Protein AF-A0A6P7T9J2-F1 (afdb_monomer)

Mean predicted aligned error: 5.67 Å

Structure (mmCIF, N/CA/C/O backbone):
data_AF-A0A6P7T9J2-F1
#
_entry.id   AF-A0A6P7T9J2-F1
#
loop_
_atom_site.group_PDB
_atom_site.id
_atom_site.type_symbol
_atom_site.label_atom_id
_atom_site.label_alt_id
_atom_site.label_comp_id
_atom_site.label_asym_id
_atom_site.label_entity_id
_atom_site.label_seq_id
_atom_site.pdbx_PDB_ins_code
_atom_site.Cartn_x
_atom_site.Cartn_y
_atom_site.Cartn_z
_atom_site.occupancy
_atom_site.B_iso_or_equiv
_atom_site.auth_seq_id
_atom_site.auth_comp_id
_atom_site.auth_asym_id
_atom_site.auth_atom_id
_atom_site.pdbx_PDB_model_num
ATOM 1 N N . MET A 1 1 ? 1.638 -14.938 9.204 1.00 91.19 1 MET A N 1
ATOM 2 C CA . MET A 1 1 ? 1.091 -15.158 10.572 1.00 91.19 1 MET A CA 1
ATOM 3 C C . MET A 1 1 ? 1.160 -13.935 11.485 1.00 91.19 1 MET A C 1
ATOM 5 O O . MET A 1 1 ? 0.146 -13.647 12.113 1.00 91.19 1 MET A O 1
ATOM 9 N N . ALA A 1 2 ? 2.290 -13.221 11.569 1.00 94.75 2 ALA A N 1
ATOM 10 C CA . ALA A 1 2 ? 2.481 -12.101 12.501 1.00 94.75 2 ALA A CA 1
ATOM 11 C C . ALA A 1 2 ? 1.398 -11.015 12.427 1.00 94.75 2 ALA A C 1
ATOM 13 O O . ALA A 1 2 ? 0.830 -10.646 13.452 1.00 94.75 2 ALA A O 1
ATOM 14 N N . ILE A 1 3 ? 1.019 -10.596 11.216 1.00 96.81 3 ILE A N 1
ATOM 15 C CA . ILE A 1 3 ? -0.063 -9.625 10.989 1.00 96.81 3 ILE A CA 1
ATOM 16 C C . ILE A 1 3 ? -1.370 -10.061 11.670 1.00 96.81 3 ILE A C 1
ATOM 18 O O . ILE A 1 3 ? -1.940 -9.303 12.450 1.00 96.81 3 ILE A O 1
ATOM 22 N N . ARG A 1 4 ? -1.817 -11.310 11.463 1.00 96.38 4 ARG A N 1
ATOM 23 C CA . ARG A 1 4 ? -3.054 -11.838 12.077 1.00 96.38 4 ARG A CA 1
ATOM 24 C C . ARG A 1 4 ? -2.995 -11.916 13.604 1.00 96.38 4 ARG A C 1
ATOM 26 O O . ARG A 1 4 ? -4.037 -11.990 14.242 1.00 96.38 4 ARG A O 1
ATOM 33 N N . GLN A 1 5 ? -1.798 -11.970 14.183 1.00 95.00 5 GLN A N 1
ATOM 34 C CA . GLN A 1 5 ? -1.585 -12.035 15.632 1.00 95.00 5 GLN A CA 1
ATOM 35 C C . GLN A 1 5 ? -1.313 -10.656 16.255 1.00 95.00 5 GLN A C 1
ATOM 37 O O . GLN A 1 5 ? -1.174 -10.557 17.473 1.00 95.00 5 GLN A O 1
ATOM 42 N N . THR A 1 6 ? -1.236 -9.608 15.433 1.00 95.00 6 THR A N 1
ATOM 43 C CA . THR A 1 6 ? -0.935 -8.235 15.847 1.00 95.00 6 THR A CA 1
ATOM 44 C C . THR A 1 6 ? -2.025 -7.281 15.352 1.00 95.00 6 THR A C 1
ATOM 46 O O . THR A 1 6 ? -3.185 -7.412 15.748 1.00 95.00 6 THR A O 1
ATOM 49 N N . TRP A 1 7 ? -1.684 -6.331 14.482 1.00 94.69 7 TRP A N 1
ATOM 50 C CA . TRP A 1 7 ? -2.577 -5.270 14.020 1.00 94.69 7 TRP A CA 1
ATOM 51 C C . TRP A 1 7 ? -3.717 -5.770 13.129 1.00 94.69 7 TRP A C 1
ATOM 53 O O . TRP A 1 7 ? -4.770 -5.138 13.058 1.00 94.69 7 TRP A O 1
ATOM 63 N N . GLY A 1 8 ? -3.526 -6.923 12.487 1.00 95.88 8 GLY A N 1
ATOM 64 C CA . GLY A 1 8 ? -4.513 -7.602 11.655 1.00 95.88 8 GLY A CA 1
ATOM 65 C C . GLY A 1 8 ? -5.400 -8.599 12.407 1.00 95.88 8 GLY A C 1
ATOM 66 O O . GLY A 1 8 ? -6.109 -9.376 11.767 1.00 95.88 8 GLY A O 1
ATOM 67 N N . ASP A 1 9 ? -5.358 -8.632 13.744 1.00 95.44 9 ASP A N 1
ATOM 68 C CA . ASP A 1 9 ? -6.210 -9.522 14.537 1.00 95.44 9 ASP A CA 1
ATOM 69 C C . ASP A 1 9 ? -7.707 -9.250 14.299 1.00 95.44 9 ASP A C 1
ATOM 71 O O . ASP A 1 9 ? -8.173 -8.107 14.283 1.00 95.44 9 ASP A O 1
ATOM 75 N N . LYS A 1 10 ? -8.499 -10.324 14.161 1.00 93.56 10 LYS A N 1
ATOM 76 C CA . LYS A 1 10 ? -9.934 -10.232 13.839 1.00 93.56 10 LYS A CA 1
ATOM 77 C C . LYS A 1 10 ? -10.731 -9.459 14.898 1.00 93.56 10 LYS A C 1
ATOM 79 O O . LYS A 1 10 ? -11.675 -8.756 14.541 1.00 93.56 10 LYS A O 1
ATOM 84 N N . LYS A 1 11 ? -10.374 -9.549 16.188 1.00 92.12 11 LYS A N 1
ATOM 85 C CA . LYS A 1 11 ? -11.061 -8.806 17.261 1.00 92.12 11 LYS A CA 1
ATOM 86 C C . LYS A 1 11 ? -10.688 -7.330 17.228 1.00 92.12 11 LYS A C 1
ATOM 88 O O . LYS A 1 11 ? -11.547 -6.484 17.465 1.00 92.12 11 LYS A O 1
ATOM 93 N N . VAL A 1 12 ? -9.426 -7.021 16.936 1.00 92.38 12 VAL A N 1
ATOM 94 C CA . VAL A 1 12 ? -8.945 -5.643 16.774 1.00 92.38 12 VAL A CA 1
ATOM 95 C C . VAL A 1 12 ? -9.642 -4.978 15.589 1.00 92.38 12 VAL A C 1
ATOM 97 O O . VAL A 1 12 ? -10.310 -3.961 15.770 1.00 92.38 12 VAL A O 1
ATOM 100 N N . LEU A 1 13 ? -9.566 -5.583 14.402 1.00 94.50 13 LEU A N 1
ATOM 101 C CA . LEU A 1 13 ? -10.174 -5.046 13.183 1.00 94.50 13 LEU A CA 1
ATOM 102 C C . LEU A 1 13 ? -11.707 -4.982 13.264 1.00 94.50 13 LEU A C 1
ATOM 104 O O . LEU A 1 13 ? -12.317 -4.031 12.768 1.00 94.50 13 LEU A O 1
ATOM 108 N N . GLY A 1 14 ? -12.332 -5.941 13.956 1.00 94.31 14 GLY A N 1
ATOM 109 C CA . GLY A 1 14 ? -13.778 -5.982 14.179 1.00 94.31 14 GLY A CA 1
ATOM 110 C C . GLY A 1 14 ? -14.331 -4.732 14.875 1.00 94.31 14 GLY A C 1
ATOM 111 O O . GLY A 1 14 ? -15.415 -4.272 14.519 1.00 94.31 14 GLY A O 1
ATOM 112 N N . LYS A 1 15 ? -13.564 -4.103 15.780 1.00 93.00 15 LYS A N 1
ATOM 113 C CA . LYS A 1 15 ? -13.952 -2.832 16.434 1.00 93.00 15 LYS A CA 1
ATOM 114 C C . LYS A 1 15 ? -14.118 -1.671 15.456 1.00 93.00 15 LYS A C 1
ATOM 116 O O . LYS A 1 15 ? -14.834 -0.712 15.741 1.00 93.00 15 LYS A O 1
ATOM 121 N N . PHE A 1 16 ? -13.439 -1.744 14.316 1.00 93.62 16 PHE A N 1
ATOM 122 C CA . PHE A 1 16 ? -13.411 -0.689 13.308 1.00 93.62 16 PHE A CA 1
ATOM 123 C C . PHE A 1 16 ? -14.187 -1.055 12.045 1.00 93.62 16 PHE A C 1
ATOM 125 O O . PHE A 1 16 ? -14.205 -0.262 11.109 1.00 93.62 16 PHE A O 1
ATOM 132 N N . LYS A 1 17 ? -14.869 -2.213 12.035 1.00 94.50 17 LYS A N 1
ATOM 133 C CA . LYS A 1 17 ? -15.526 -2.782 10.846 1.00 94.50 17 LYS A CA 1
ATOM 134 C C . LYS A 1 17 ? -14.552 -2.936 9.667 1.00 94.50 17 LYS A C 1
ATOM 136 O O . LYS A 1 17 ? -14.936 -2.783 8.511 1.00 94.50 17 LYS A O 1
ATOM 141 N N . THR A 1 18 ? -13.296 -3.254 9.971 1.00 95.31 18 THR A N 1
ATOM 142 C CA . THR A 1 18 ? -12.232 -3.447 8.983 1.00 95.31 18 THR A CA 1
ATOM 143 C C . THR A 1 18 ? -12.102 -4.929 8.640 1.00 95.31 18 THR A C 1
ATOM 145 O O . THR A 1 18 ? -12.223 -5.788 9.514 1.00 95.31 18 THR A O 1
ATOM 148 N N . LYS A 1 19 ? -11.839 -5.237 7.367 1.00 94.94 19 LYS A N 1
ATOM 149 C CA . LYS A 1 19 ? -11.492 -6.586 6.903 1.00 94.94 19 LYS A CA 1
ATOM 150 C C . LYS A 1 19 ? -10.043 -6.607 6.426 1.00 94.94 19 LYS A C 1
ATOM 152 O O . LYS A 1 19 ? -9.583 -5.637 5.831 1.00 94.94 19 LYS A O 1
ATOM 157 N N . LEU A 1 20 ? -9.360 -7.715 6.688 1.00 96.62 20 LEU A N 1
ATOM 158 C CA . LEU A 1 20 ? -8.023 -8.008 6.182 1.00 96.62 20 LEU A CA 1
ATOM 159 C C . LEU A 1 20 ? -8.142 -8.980 5.008 1.00 96.62 20 LEU A C 1
ATOM 161 O O . LEU A 1 20 ? -8.939 -9.916 5.074 1.00 96.62 20 LEU A O 1
ATOM 165 N N . LEU A 1 21 ? -7.357 -8.746 3.962 1.00 96.88 21 LEU A N 1
ATOM 166 C CA . LEU A 1 21 ? -7.248 -9.629 2.809 1.00 96.88 21 LEU A CA 1
ATOM 167 C C . LEU A 1 21 ? -5.779 -9.723 2.403 1.00 96.88 21 LEU A C 1
ATOM 169 O O . LEU A 1 21 ? -5.158 -8.707 2.097 1.00 96.88 21 LEU A O 1
ATOM 173 N N . PHE A 1 22 ? -5.239 -10.935 2.391 1.00 97.25 22 PHE A N 1
ATOM 174 C CA . PHE A 1 22 ? -3.929 -11.234 1.829 1.00 97.25 22 PHE A CA 1
ATOM 175 C C . PHE A 1 22 ? -4.084 -11.523 0.342 1.00 97.25 22 PHE A C 1
ATOM 177 O O . PHE A 1 22 ? -4.970 -12.279 -0.045 1.00 97.25 22 PHE A O 1
ATOM 184 N N . VAL A 1 23 ? -3.233 -10.930 -0.492 1.00 95.69 23 VAL A N 1
ATOM 185 C CA . VAL A 1 23 ? -3.271 -11.130 -1.944 1.00 95.69 23 VAL A CA 1
ATOM 186 C C . VAL A 1 23 ? -1.981 -11.796 -2.383 1.00 95.69 23 VAL A C 1
ATOM 188 O O . VAL A 1 23 ? -0.894 -11.288 -2.107 1.00 95.69 23 VAL A O 1
ATOM 191 N N . MET A 1 24 ? -2.094 -12.922 -3.078 1.00 94.44 24 MET A N 1
ATOM 192 C CA . MET A 1 24 ? -0.935 -13.685 -3.530 1.00 94.44 24 MET A CA 1
ATOM 193 C C . MET A 1 24 ? -1.168 -14.360 -4.878 1.00 94.44 24 MET A C 1
ATOM 195 O O . MET A 1 24 ? -2.304 -14.608 -5.280 1.00 94.44 24 MET A O 1
ATOM 199 N N . GLY A 1 25 ? -0.071 -14.641 -5.573 1.00 92.69 25 GLY A N 1
ATOM 200 C CA . GLY A 1 25 ? -0.080 -15.439 -6.791 1.00 92.69 25 GLY A CA 1
ATOM 201 C C . GLY A 1 25 ? 0.127 -16.927 -6.514 1.00 92.69 25 GLY A C 1
ATOM 202 O O . GLY A 1 25 ? 0.020 -17.413 -5.381 1.00 92.69 25 GLY A O 1
ATOM 203 N N . VAL A 1 26 ? 0.462 -17.653 -7.574 1.00 92.44 26 VAL A N 1
ATOM 204 C CA . VAL A 1 26 ? 0.951 -19.031 -7.508 1.00 92.44 26 VAL A CA 1
ATOM 205 C C . VAL A 1 26 ? 2.476 -19.042 -7.460 1.00 92.44 26 VAL A C 1
ATOM 207 O O . VAL A 1 26 ? 3.132 -18.186 -8.053 1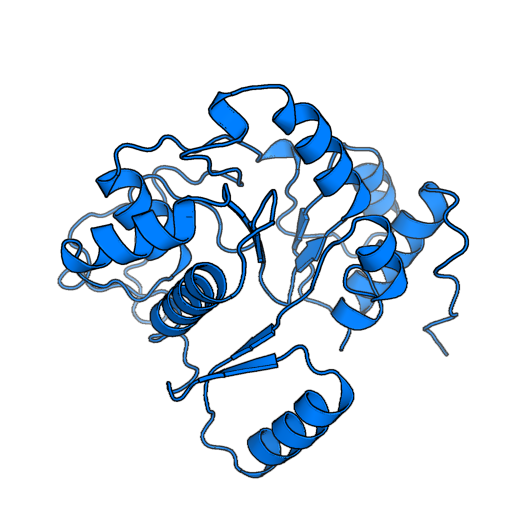.00 92.44 26 VAL A O 1
ATOM 210 N N . VAL A 1 27 ? 3.045 -20.031 -6.777 1.00 90.69 27 VAL A N 1
ATOM 211 C CA . VAL A 1 27 ? 4.494 -20.272 -6.743 1.00 90.69 27 VAL A CA 1
ATOM 212 C C . VAL A 1 27 ? 4.798 -21.674 -7.254 1.00 90.69 27 VAL A C 1
ATOM 214 O O . VAL A 1 27 ? 4.007 -22.598 -7.052 1.00 90.69 27 VAL A O 1
ATOM 217 N N . ASN A 1 28 ? 5.964 -21.861 -7.879 1.00 89.94 28 ASN A N 1
ATOM 218 C CA . ASN A 1 28 ? 6.407 -23.168 -8.377 1.00 89.94 28 ASN A CA 1
ATOM 219 C C . ASN A 1 28 ? 6.944 -24.067 -7.245 1.00 89.94 28 ASN A C 1
ATOM 221 O O . ASN A 1 28 ? 8.079 -24.535 -7.266 1.00 89.94 28 ASN A O 1
ATOM 225 N N . ASN A 1 29 ? 6.138 -24.250 -6.202 1.00 92.81 29 ASN A N 1
ATOM 226 C CA . ASN A 1 29 ? 6.423 -25.135 -5.086 1.00 92.81 29 ASN A CA 1
ATOM 227 C C . ASN A 1 29 ? 5.107 -25.741 -4.590 1.00 92.81 29 ASN A C 1
ATOM 229 O O . ASN A 1 29 ? 4.308 -25.082 -3.924 1.00 92.81 29 ASN A O 1
ATOM 233 N N . ARG A 1 30 ? 4.886 -27.020 -4.912 1.00 92.19 30 ARG A N 1
ATOM 234 C CA . ARG A 1 30 ? 3.650 -27.735 -4.572 1.00 92.19 30 ARG A CA 1
ATOM 235 C C . ARG A 1 30 ? 3.396 -27.786 -3.066 1.00 92.19 30 ARG A C 1
ATOM 237 O O . ARG A 1 30 ? 2.263 -27.592 -2.644 1.00 92.19 30 ARG A O 1
ATOM 244 N N . HIS A 1 31 ? 4.442 -27.990 -2.268 1.00 94.81 31 HIS A N 1
ATOM 245 C CA . HIS A 1 31 ? 4.320 -28.034 -0.813 1.00 94.81 31 HIS A CA 1
ATOM 246 C C . HIS A 1 31 ? 3.826 -26.693 -0.254 1.00 94.81 31 HIS A C 1
ATOM 248 O O . HIS A 1 31 ? 2.906 -26.665 0.561 1.00 94.81 31 HIS A O 1
ATOM 254 N N . VAL A 1 32 ? 4.366 -25.575 -0.754 1.00 93.62 32 VAL A N 1
ATOM 255 C CA . VAL A 1 32 ? 3.885 -24.232 -0.392 1.00 93.62 32 VAL A CA 1
ATOM 256 C C . VAL A 1 32 ? 2.430 -24.040 -0.813 1.00 93.62 32 VAL A C 1
ATOM 258 O O . VAL A 1 32 ? 1.623 -23.583 -0.009 1.00 93.62 32 VAL A O 1
ATOM 261 N N . MET A 1 33 ? 2.060 -24.444 -2.029 1.00 94.06 33 MET A N 1
ATOM 262 C CA . MET A 1 33 ? 0.681 -24.322 -2.512 1.00 94.06 33 MET A CA 1
ATOM 263 C C . MET A 1 33 ? -0.318 -25.137 -1.678 1.00 94.06 33 MET A C 1
ATOM 265 O O . MET A 1 33 ? -1.427 -24.669 -1.423 1.00 94.06 33 MET A O 1
ATOM 269 N N . ASP A 1 34 ? 0.062 -26.326 -1.213 1.00 95.06 34 ASP A N 1
ATOM 270 C CA . ASP A 1 34 ? -0.796 -27.141 -0.350 1.00 95.06 34 ASP A CA 1
ATOM 271 C C . ASP A 1 34 ? -0.922 -26.539 1.062 1.00 95.06 34 ASP A C 1
ATOM 273 O O . ASP A 1 34 ? -2.024 -26.503 1.613 1.00 95.06 34 ASP A O 1
ATOM 277 N N . MET A 1 35 ? 0.149 -25.955 1.615 1.00 95.94 35 MET A N 1
ATOM 278 C CA . MET A 1 35 ? 0.068 -25.187 2.867 1.00 95.94 35 MET A CA 1
ATOM 279 C C . MET A 1 35 ? -0.851 -23.964 2.739 1.00 95.94 35 MET A C 1
ATOM 281 O O . MET A 1 35 ? -1.662 -23.715 3.632 1.00 95.94 35 MET A O 1
ATOM 285 N N . VAL A 1 36 ? -0.786 -23.242 1.616 1.00 95.06 36 VAL A N 1
ATOM 286 C CA . VAL A 1 36 ? -1.657 -22.087 1.338 1.00 95.06 36 VAL A CA 1
ATOM 287 C C . VAL A 1 36 ? -3.125 -22.503 1.260 1.00 95.06 36 VAL A C 1
ATOM 289 O O . VAL A 1 36 ? -3.983 -21.798 1.787 1.00 95.06 36 VAL A O 1
ATOM 292 N N . LYS A 1 37 ? -3.445 -23.664 0.672 1.00 94.44 37 LYS A N 1
ATOM 293 C CA . LYS A 1 37 ? -4.824 -24.187 0.662 1.00 94.44 37 LYS A CA 1
ATOM 294 C C . LYS A 1 37 ? -5.345 -24.440 2.075 1.00 94.44 37 LYS A C 1
ATOM 296 O O . LYS A 1 37 ? -6.467 -24.044 2.390 1.00 94.44 37 LYS A O 1
ATOM 301 N N . VAL A 1 38 ? -4.532 -25.064 2.929 1.00 96.94 38 VAL A N 1
ATOM 302 C CA . VAL A 1 38 ? -4.882 -25.304 4.339 1.00 96.94 38 VAL A CA 1
ATOM 303 C C . VAL A 1 38 ? -5.071 -23.981 5.085 1.00 96.94 38 VAL A C 1
ATOM 305 O O . VAL A 1 38 ? -6.035 -23.819 5.835 1.00 96.94 38 VAL A O 1
ATOM 308 N N . GLU A 1 39 ? -4.185 -23.011 4.863 1.00 96.75 39 GLU A N 1
ATOM 309 C CA . GLU A 1 39 ? -4.282 -21.678 5.458 1.00 96.75 39 GLU A CA 1
ATOM 310 C C . GLU A 1 39 ? -5.548 -20.937 5.004 1.00 96.75 39 GLU A C 1
ATOM 312 O O . GLU A 1 39 ? -6.281 -20.397 5.836 1.00 96.75 39 GLU A O 1
ATOM 317 N N . SER A 1 40 ? -5.843 -20.967 3.704 1.00 95.88 40 SER A N 1
ATOM 318 C CA . SER A 1 40 ? -7.022 -20.341 3.105 1.00 95.88 40 SER A CA 1
ATOM 319 C C . SER A 1 40 ? -8.312 -20.921 3.685 1.00 95.88 40 SER A C 1
ATOM 321 O O . SER A 1 40 ? -9.154 -20.167 4.176 1.00 95.88 40 SER A O 1
ATOM 323 N N . ALA A 1 41 ? -8.415 -22.253 3.765 1.00 96.19 41 ALA A N 1
ATOM 324 C CA . ALA A 1 41 ? -9.554 -22.937 4.377 1.00 96.19 41 ALA A CA 1
ATOM 325 C C . ALA A 1 41 ? -9.736 -22.574 5.861 1.00 96.19 41 ALA A C 1
ATOM 327 O O . ALA A 1 41 ? -10.859 -22.494 6.357 1.00 96.19 41 ALA A O 1
ATOM 328 N N . ARG A 1 42 ? -8.635 -22.325 6.579 1.00 96.25 42 ARG A N 1
ATOM 329 C CA . ARG A 1 42 ? -8.663 -21.990 8.006 1.00 96.25 42 ARG A CA 1
ATOM 330 C C . ARG A 1 42 ? -9.052 -20.539 8.282 1.00 96.25 42 ARG A C 1
ATOM 332 O O . ARG A 1 42 ? -9.767 -20.278 9.252 1.00 96.25 42 ARG A O 1
ATOM 339 N N . TYR A 1 43 ? -8.533 -19.586 7.510 1.00 95.69 43 TYR A N 1
ATOM 340 C CA . TYR A 1 43 ? -8.660 -18.159 7.831 1.00 95.69 43 TYR A CA 1
ATOM 341 C C . TYR A 1 43 ? -9.677 -17.410 6.971 1.00 95.69 43 TYR A C 1
ATOM 343 O O . TYR 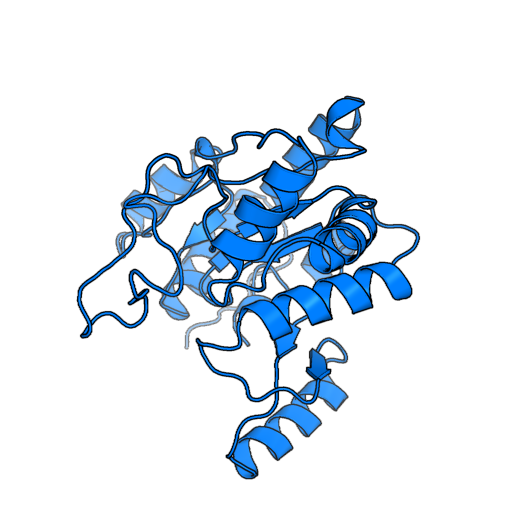A 1 43 ? -10.255 -16.435 7.475 1.00 95.69 43 TYR A O 1
ATOM 351 N N . ASN A 1 44 ? -9.942 -17.902 5.755 1.00 94.62 44 ASN A N 1
ATOM 352 C CA . ASN A 1 44 ? -10.840 -17.318 4.759 1.00 94.62 44 ASN A CA 1
ATOM 353 C C . ASN A 1 44 ? -10.540 -15.833 4.474 1.00 94.62 44 ASN A C 1
ATOM 355 O O . ASN A 1 44 ? -11.438 -14.993 4.425 1.00 94.62 44 ASN A O 1
ATOM 359 N N . ASP A 1 45 ? -9.252 -15.501 4.380 1.00 96.06 45 ASP A N 1
ATOM 360 C CA . ASP A 1 45 ? -8.747 -14.140 4.177 1.00 96.06 45 ASP A CA 1
ATOM 361 C C . ASP A 1 45 ? -7.639 -14.069 3.114 1.00 96.06 45 ASP A C 1
ATOM 363 O O . ASP A 1 45 ? -6.878 -13.104 3.084 1.00 96.06 45 ASP A O 1
ATOM 367 N N . ILE A 1 46 ? -7.556 -15.070 2.232 1.00 96.75 46 ILE A N 1
ATOM 368 C CA . ILE A 1 46 ? -6.581 -15.136 1.139 1.00 96.75 46 ILE A CA 1
ATOM 369 C C . ILE A 1 46 ? -7.310 -15.011 -0.200 1.00 96.75 46 ILE A C 1
ATOM 371 O O . ILE A 1 46 ? -8.159 -15.831 -0.542 1.00 96.75 46 ILE A O 1
ATOM 375 N N . LEU A 1 47 ? -6.931 -14.000 -0.976 1.00 95.38 47 LEU A N 1
ATOM 376 C CA . LEU A 1 47 ? -7.216 -13.885 -2.396 1.00 95.38 47 LEU A CA 1
ATOM 377 C C . LEU A 1 47 ? -6.013 -14.414 -3.175 1.00 95.38 47 LEU A C 1
ATOM 379 O O . LEU A 1 47 ? -4.983 -13.745 -3.277 1.00 95.38 47 LEU A O 1
ATOM 383 N N . GLN A 1 48 ? -6.166 -15.609 -3.734 1.00 92.81 48 GLN A N 1
ATOM 384 C CA . GLN A 1 48 ? -5.175 -16.205 -4.617 1.00 92.81 48 GLN A CA 1
ATOM 385 C C . GLN A 1 48 ? -5.636 -16.123 -6.071 1.00 92.81 48 GLN A C 1
ATOM 387 O O . GLN A 1 48 ? -6.793 -16.417 -6.371 1.00 92.81 48 GLN A O 1
ATOM 392 N N . THR A 1 49 ? -4.734 -15.749 -6.976 1.00 87.44 49 THR A N 1
ATOM 393 C CA . THR A 1 49 ? -4.993 -15.758 -8.423 1.00 87.44 49 THR A CA 1
ATOM 394 C C . THR A 1 49 ? -3.849 -16.367 -9.220 1.00 87.44 49 THR A C 1
ATOM 396 O O . THR A 1 49 ? -2.716 -16.486 -8.758 1.00 87.44 49 THR A O 1
ATOM 399 N N . GLU A 1 50 ? -4.170 -16.770 -10.447 1.00 85.25 50 GLU A N 1
ATOM 400 C CA . GLU A 1 50 ? -3.291 -17.505 -11.359 1.00 85.25 50 GLU A CA 1
ATOM 401 C C . GLU A 1 50 ? -2.278 -16.588 -12.069 1.00 85.25 50 GLU A C 1
ATOM 403 O O . GLU A 1 50 ? -2.248 -16.478 -13.291 1.00 85.25 50 GLU A O 1
ATOM 408 N N . PHE A 1 51 ? -1.432 -15.903 -11.301 1.00 86.25 51 PHE A N 1
ATOM 409 C CA . PHE A 1 51 ? -0.223 -15.259 -11.818 1.00 86.25 51 PHE A CA 1
ATOM 410 C C . PHE A 1 51 ? 0.993 -15.771 -11.050 1.00 86.25 51 PHE A C 1
ATOM 412 O O . PHE A 1 51 ? 0.906 -16.034 -9.853 1.00 86.25 51 PHE A O 1
ATOM 419 N N . ASN A 1 52 ? 2.137 -15.905 -11.721 1.00 87.38 52 ASN A N 1
ATOM 420 C CA . ASN A 1 52 ? 3.363 -16.332 -11.050 1.00 87.38 52 ASN A CA 1
ATOM 421 C C . ASN A 1 52 ? 3.846 -15.225 -10.102 1.00 87.38 52 ASN A C 1
ATOM 423 O O . ASN A 1 52 ? 4.136 -14.113 -10.561 1.00 87.38 52 ASN A O 1
ATOM 427 N N . ASP A 1 53 ? 3.920 -15.516 -8.806 1.00 84.56 53 ASP A N 1
ATOM 428 C CA . ASP A 1 53 ? 4.250 -14.535 -7.775 1.00 84.56 53 ASP A CA 1
ATOM 429 C C . ASP A 1 53 ? 5.754 -14.233 -7.789 1.00 84.56 53 ASP A C 1
ATOM 431 O O . ASP A 1 53 ? 6.577 -14.931 -7.199 1.00 84.56 53 ASP A O 1
ATOM 435 N N . THR A 1 54 ? 6.119 -13.205 -8.553 1.00 88.62 54 THR A N 1
ATOM 436 C CA . THR A 1 54 ? 7.496 -12.745 -8.741 1.00 88.62 54 THR A CA 1
ATOM 437 C C . THR A 1 54 ? 7.542 -11.226 -8.661 1.00 88.62 54 THR A C 1
ATOM 439 O O . THR A 1 54 ? 6.542 -10.558 -8.934 1.00 88.62 54 THR A O 1
ATOM 442 N N . TYR A 1 55 ? 8.719 -10.663 -8.372 1.00 86.38 55 TYR A N 1
ATOM 443 C CA . TYR A 1 55 ? 8.915 -9.209 -8.348 1.00 86.38 55 TYR A CA 1
ATOM 444 C C . TYR A 1 55 ? 8.451 -8.529 -9.644 1.00 86.38 55 TYR A C 1
ATOM 446 O O . TYR A 1 55 ? 7.797 -7.494 -9.597 1.00 86.38 55 TYR A O 1
ATOM 454 N N . ARG A 1 56 ? 8.699 -9.140 -10.808 1.00 91.50 56 ARG A N 1
ATOM 455 C CA . ARG A 1 56 ? 8.285 -8.586 -12.109 1.00 91.50 56 ARG A CA 1
ATOM 456 C C . ARG A 1 56 ? 6.776 -8.643 -12.369 1.00 91.50 56 ARG A C 1
ATOM 458 O O . ARG A 1 56 ? 6.310 -8.003 -13.303 1.00 91.50 56 ARG A O 1
ATOM 465 N N . ASN A 1 57 ? 6.018 -9.343 -11.528 1.00 92.06 57 ASN A N 1
ATOM 466 C CA . ASN A 1 57 ? 4.562 -9.455 -11.620 1.00 92.06 57 ASN A CA 1
ATOM 467 C C . ASN A 1 57 ? 3.832 -8.759 -10.459 1.00 92.06 57 ASN A C 1
ATOM 469 O O . ASN A 1 57 ? 2.632 -8.982 -10.278 1.00 92.06 57 ASN A O 1
ATOM 473 N N . LEU A 1 58 ? 4.508 -7.908 -9.676 1.00 91.38 58 LEU A N 1
ATOM 474 C CA . LEU A 1 58 ? 3.875 -7.185 -8.563 1.00 91.38 58 LEU A CA 1
ATOM 475 C C . LEU A 1 58 ? 2.671 -6.358 -9.024 1.00 91.38 58 LEU A C 1
ATOM 477 O O . LEU A 1 58 ? 1.624 -6.365 -8.376 1.00 91.38 58 LEU A O 1
ATOM 481 N N . ASN A 1 59 ? 2.758 -5.728 -10.196 1.00 91.50 59 ASN A N 1
ATOM 482 C CA . ASN A 1 59 ? 1.619 -5.019 -10.769 1.00 91.50 59 ASN A CA 1
ATOM 483 C C . ASN A 1 59 ? 0.389 -5.925 -10.970 1.00 91.50 59 ASN A C 1
ATOM 485 O O . ASN A 1 59 ? -0.734 -5.492 -10.735 1.00 91.50 59 ASN A O 1
ATOM 489 N N . SER A 1 60 ? 0.566 -7.195 -11.337 1.00 93.69 60 SER A N 1
ATOM 490 C CA . SER A 1 60 ? -0.530 -8.147 -11.546 1.00 93.69 60 SER A CA 1
ATOM 491 C C . SER A 1 60 ? -1.224 -8.485 -10.228 1.00 93.69 60 SER A C 1
ATOM 493 O O . SER A 1 60 ? -2.457 -8.562 -10.182 1.00 93.69 60 SER A O 1
ATOM 495 N N . LYS A 1 61 ? -0.453 -8.582 -9.138 1.00 93.94 61 LYS A N 1
ATOM 496 C CA . LYS A 1 61 ? -0.972 -8.704 -7.769 1.00 93.94 61 LYS A CA 1
ATOM 497 C C . LYS A 1 61 ? -1.819 -7.487 -7.393 1.00 93.94 61 LYS A C 1
ATOM 499 O O . LYS A 1 61 ? -2.978 -7.643 -7.006 1.00 93.94 61 LYS A O 1
ATOM 504 N N . ALA A 1 62 ? -1.285 -6.280 -7.584 1.00 95.44 62 ALA A N 1
ATOM 505 C CA . ALA A 1 62 ? -1.992 -5.042 -7.263 1.00 95.44 62 ALA A CA 1
ATOM 506 C C . ALA A 1 62 ? -3.273 -4.869 -8.103 1.00 95.44 62 ALA A C 1
ATOM 508 O O . ALA A 1 62 ? -4.349 -4.610 -7.563 1.00 95.44 62 ALA A O 1
ATOM 509 N N . MET A 1 63 ? -3.203 -5.096 -9.417 1.00 96.31 63 MET A N 1
ATOM 510 C CA . MET A 1 63 ? -4.359 -4.995 -10.315 1.00 96.31 63 MET A CA 1
ATOM 511 C C . MET A 1 63 ? -5.431 -6.051 -10.014 1.00 96.31 63 MET A C 1
ATOM 513 O O . MET A 1 63 ? -6.625 -5.762 -10.130 1.00 96.31 63 MET A O 1
ATOM 517 N N . THR A 1 64 ? -5.032 -7.252 -9.581 1.00 95.56 64 THR A N 1
ATOM 518 C CA . THR A 1 64 ? -5.968 -8.270 -9.081 1.00 95.56 64 THR A CA 1
ATOM 519 C C . THR A 1 64 ? -6.699 -7.769 -7.841 1.00 95.56 64 THR A C 1
ATOM 521 O O . THR A 1 64 ? -7.928 -7.845 -7.789 1.00 95.56 64 THR A O 1
ATOM 524 N N . ALA A 1 65 ? -5.966 -7.235 -6.861 1.00 96.38 65 ALA A N 1
ATOM 525 C CA . ALA A 1 65 ? -6.555 -6.706 -5.637 1.00 96.38 65 ALA A CA 1
ATOM 526 C C . ALA A 1 65 ? -7.583 -5.609 -5.955 1.00 96.38 65 ALA A C 1
ATOM 528 O O . ALA A 1 65 ? -8.722 -5.673 -5.492 1.00 96.38 65 ALA A O 1
ATOM 529 N N . LEU A 1 66 ? -7.227 -4.657 -6.827 1.00 97.69 66 LEU A N 1
ATOM 530 C CA . LEU A 1 66 ? -8.136 -3.595 -7.265 1.00 97.69 66 LEU A CA 1
ATOM 531 C C . LEU A 1 66 ? -9.399 -4.157 -7.933 1.00 97.69 66 LEU A C 1
ATOM 533 O O . LEU A 1 66 ? -10.501 -3.709 -7.619 1.00 97.69 66 LEU A O 1
ATOM 537 N N . ARG A 1 67 ? -9.265 -5.154 -8.819 1.00 97.25 67 ARG A N 1
ATOM 538 C CA . ARG A 1 67 ? -10.407 -5.808 -9.483 1.00 97.25 67 ARG A CA 1
ATOM 539 C C . ARG A 1 67 ? -11.331 -6.492 -8.484 1.00 97.25 67 ARG A C 1
ATOM 541 O O . ARG A 1 67 ? -12.549 -6.328 -8.569 1.00 97.25 67 ARG A O 1
ATOM 548 N N . TRP A 1 68 ? -10.765 -7.241 -7.544 1.00 97.25 68 TRP A N 1
ATOM 549 C CA . TRP A 1 68 ? -11.546 -7.936 -6.530 1.00 97.25 68 TRP A CA 1
ATOM 550 C C . TRP A 1 68 ? -12.296 -6.944 -5.640 1.00 97.25 68 TRP A C 1
ATOM 552 O O . TRP A 1 68 ? -13.499 -7.102 -5.445 1.00 97.25 68 TRP A O 1
ATOM 562 N N . ILE A 1 69 ? -11.630 -5.879 -5.184 1.00 97.31 69 ILE A N 1
ATOM 563 C CA . ILE A 1 69 ? -12.248 -4.830 -4.361 1.00 97.31 69 ILE A CA 1
ATOM 564 C C . ILE A 1 69 ? -13.372 -4.129 -5.128 1.00 97.31 69 ILE A C 1
ATOM 566 O O . ILE A 1 69 ? -14.470 -3.993 -4.597 1.00 97.31 69 ILE A O 1
ATOM 570 N N . ALA A 1 70 ? -13.136 -3.741 -6.385 1.00 97.12 70 ALA A N 1
ATOM 571 C CA . ALA A 1 70 ? -14.145 -3.092 -7.224 1.00 97.12 70 ALA A CA 1
ATOM 572 C C . ALA A 1 70 ? -15.410 -3.947 -7.418 1.00 97.12 70 ALA A C 1
ATOM 574 O O . ALA A 1 70 ? -16.499 -3.402 -7.580 1.00 97.12 70 ALA A O 1
ATOM 575 N N . THR A 1 71 ? -15.259 -5.273 -7.407 1.00 96.56 71 THR A N 1
ATOM 576 C CA . THR A 1 71 ? -16.353 -6.220 -7.662 1.00 96.56 71 THR A CA 1
ATOM 577 C C . THR A 1 71 ? -17.079 -6.635 -6.382 1.00 96.56 71 THR A C 1
ATOM 579 O O . THR A 1 71 ? -18.283 -6.845 -6.418 1.00 96.56 71 THR A O 1
ATOM 582 N N . ASN A 1 72 ? -16.368 -6.759 -5.256 1.00 96.12 72 ASN A N 1
ATOM 583 C CA . ASN A 1 72 ? -16.891 -7.405 -4.044 1.00 96.12 72 ASN A CA 1
ATOM 584 C C . ASN A 1 72 ? -17.143 -6.438 -2.876 1.00 96.12 72 ASN A C 1
ATOM 586 O O . ASN A 1 72 ? -17.776 -6.816 -1.888 1.00 96.12 72 ASN A O 1
ATOM 590 N N . CYS A 1 73 ? -16.648 -5.199 -2.945 1.00 94.44 73 CYS A N 1
ATOM 591 C CA . CYS A 1 73 ? -16.755 -4.234 -1.853 1.00 94.44 73 CYS A CA 1
ATOM 592 C C . CYS A 1 73 ? -17.629 -3.037 -2.249 1.00 94.44 73 CYS A C 1
ATOM 594 O O . CYS A 1 73 ? -17.160 -2.105 -2.894 1.00 94.44 73 CYS A O 1
ATOM 596 N N . HIS A 1 74 ? -18.888 -3.024 -1.799 1.00 88.88 74 HIS A N 1
ATOM 597 C CA . HIS A 1 74 ? -19.843 -1.950 -2.127 1.00 88.88 74 HIS A CA 1
ATOM 598 C C . HIS A 1 74 ? -20.073 -0.923 -1.008 1.00 88.88 74 HIS A C 1
ATOM 600 O O . HIS A 1 74 ? -20.568 0.165 -1.275 1.00 88.88 74 HIS A O 1
ATOM 606 N N . ASN A 1 75 ? -19.717 -1.243 0.240 1.00 91.56 75 ASN A N 1
ATOM 607 C CA . ASN A 1 75 ? -19.957 -0.374 1.397 1.00 91.56 75 ASN A CA 1
ATOM 608 C C . ASN A 1 75 ? -18.710 -0.277 2.282 1.00 91.56 75 ASN A C 1
ATOM 610 O O . ASN A 1 75 ? -18.678 -0.756 3.416 1.00 91.56 75 ASN A O 1
ATOM 614 N N . ILE A 1 76 ? -17.650 0.289 1.713 1.00 95.25 76 ILE A N 1
ATOM 615 C CA . ILE A 1 76 ? -16.389 0.556 2.405 1.00 95.25 76 ILE A CA 1
ATOM 616 C C . ILE A 1 76 ? -16.121 2.054 2.395 1.00 95.25 76 ILE A C 1
ATOM 618 O O . ILE A 1 76 ? -16.541 2.752 1.477 1.00 95.25 76 ILE A O 1
ATOM 622 N N . SER A 1 77 ? -15.418 2.554 3.409 1.00 96.38 77 SER A N 1
ATOM 623 C CA . SER A 1 77 ? -15.074 3.979 3.479 1.00 96.38 77 SER A CA 1
ATOM 624 C C . SER A 1 77 ? -13.675 4.290 2.961 1.00 96.38 77 SER A C 1
ATOM 626 O O . SER A 1 77 ? -13.454 5.383 2.457 1.00 96.38 77 SER A O 1
ATOM 628 N N . TYR A 1 78 ? -12.752 3.338 3.082 1.00 98.19 78 TYR A N 1
ATOM 629 C CA . TYR A 1 78 ? -11.376 3.439 2.611 1.00 98.19 78 TYR A CA 1
ATOM 630 C C . TYR A 1 78 ? -10.830 2.055 2.286 1.00 98.19 78 TYR A C 1
ATOM 632 O O . TYR A 1 78 ? -11.321 1.044 2.793 1.00 98.19 78 TYR A O 1
ATOM 640 N N . ILE A 1 79 ? -9.790 2.035 1.463 1.00 98.31 79 ILE A N 1
ATOM 641 C CA . ILE A 1 79 ? -8.991 0.855 1.136 1.00 98.31 79 ILE A CA 1
ATOM 642 C C . ILE A 1 79 ? -7.565 1.165 1.550 1.00 98.31 79 ILE A C 1
ATOM 644 O O . ILE A 1 79 ? -7.080 2.244 1.231 1.00 98.31 79 ILE A O 1
ATOM 648 N N . MET A 1 80 ? -6.891 0.238 2.222 1.00 98.12 80 MET A N 1
ATOM 649 C CA . MET A 1 80 ? -5.475 0.370 2.547 1.00 98.12 80 MET A CA 1
ATOM 650 C C . MET A 1 80 ? -4.713 -0.796 1.928 1.00 98.12 80 MET A C 1
ATOM 652 O O . MET A 1 80 ? -5.043 -1.951 2.194 1.00 98.12 80 MET A O 1
ATOM 656 N N . LYS A 1 81 ? -3.707 -0.486 1.109 1.00 98.06 81 LYS A N 1
ATOM 657 C CA . LYS A 1 81 ? -2.671 -1.444 0.705 1.00 98.06 81 LYS A CA 1
ATOM 658 C C . LYS A 1 81 ? -1.504 -1.286 1.660 1.00 98.06 81 LYS A C 1
ATOM 660 O O . LYS A 1 81 ? -1.153 -0.157 1.998 1.00 98.06 81 LYS A O 1
ATOM 665 N N . THR A 1 82 ? -0.905 -2.397 2.067 1.00 97.19 82 THR A N 1
ATOM 666 C CA . THR A 1 82 ? 0.366 -2.404 2.790 1.00 97.19 82 THR A CA 1
ATOM 667 C C . THR A 1 82 ? 1.143 -3.685 2.494 1.00 97.19 82 THR A C 1
ATOM 669 O O . THR A 1 82 ? 0.532 -4.669 2.064 1.00 97.19 82 THR A O 1
ATOM 672 N N . ASP A 1 83 ? 2.460 -3.644 2.678 1.00 95.12 83 ASP A N 1
ATOM 673 C CA . ASP A 1 83 ? 3.338 -4.811 2.558 1.00 95.12 83 ASP A CA 1
ATOM 674 C C . ASP A 1 83 ? 3.327 -5.657 3.842 1.00 95.12 83 ASP A C 1
ATOM 676 O O . ASP A 1 83 ? 2.814 -5.246 4.888 1.00 95.12 83 ASP A O 1
ATOM 680 N N . ASP A 1 84 ? 3.832 -6.889 3.760 1.00 94.31 84 ASP A N 1
ATOM 681 C CA . ASP A 1 84 ? 3.788 -7.845 4.869 1.00 94.31 84 ASP A CA 1
ATOM 682 C C . ASP A 1 84 ? 4.871 -7.618 5.939 1.00 94.31 84 ASP A C 1
ATOM 684 O O . ASP A 1 84 ? 4.779 -8.166 7.042 1.00 94.31 84 ASP A O 1
ATOM 688 N N . ASP A 1 85 ? 5.833 -6.746 5.646 1.00 93.62 85 ASP A N 1
ATOM 689 C CA . ASP A 1 85 ? 6.870 -6.232 6.540 1.00 93.62 85 ASP A CA 1
ATOM 690 C C . ASP A 1 85 ? 6.481 -4.900 7.208 1.00 93.62 85 ASP A C 1
ATOM 692 O O . ASP A 1 85 ? 7.326 -4.201 7.767 1.00 93.62 85 ASP A O 1
ATOM 696 N N . ILE A 1 86 ? 5.192 -4.547 7.202 1.00 95.06 86 ILE A N 1
ATOM 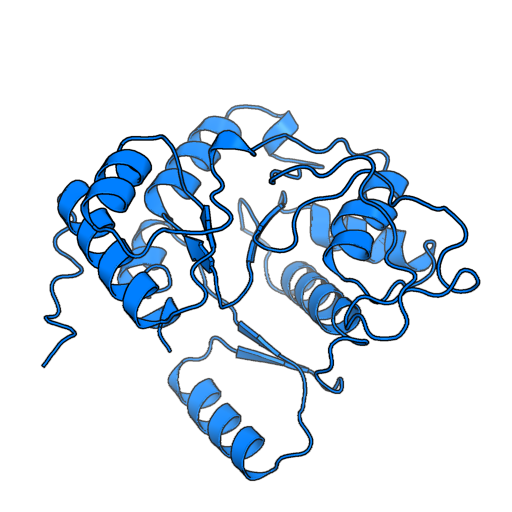697 C CA . ILE A 1 86 ? 4.686 -3.303 7.785 1.00 95.06 86 ILE A CA 1
ATOM 698 C C . ILE A 1 86 ? 3.826 -3.582 9.020 1.00 95.06 86 ILE A C 1
ATOM 700 O O . ILE A 1 86 ? 2.926 -4.428 9.028 1.00 95.06 86 ILE A O 1
ATOM 704 N N . LEU A 1 87 ? 4.075 -2.826 10.090 1.00 94.94 87 LEU A N 1
ATOM 705 C CA . LEU A 1 87 ? 3.178 -2.728 11.235 1.00 94.94 87 LEU A CA 1
ATOM 706 C C . LEU A 1 87 ? 2.305 -1.481 11.113 1.00 94.94 87 LEU A C 1
ATOM 708 O O . LEU A 1 87 ? 2.804 -0.368 10.944 1.00 94.94 87 LEU A O 1
ATOM 712 N N . ILE A 1 88 ? 0.996 -1.673 11.277 1.00 95.06 88 ILE A N 1
ATOM 713 C CA . ILE A 1 88 ? 0.009 -0.595 11.251 1.00 95.06 88 ILE A CA 1
ATOM 714 C C . ILE A 1 88 ? -0.525 -0.340 12.662 1.00 95.06 88 ILE A C 1
ATOM 716 O O . ILE A 1 88 ? -1.157 -1.207 13.266 1.00 95.06 88 ILE A O 1
ATOM 720 N N . ASP A 1 89 ? -0.361 0.879 13.176 1.00 93.56 89 ASP A N 1
ATOM 721 C CA . ASP A 1 89 ? -1.193 1.363 14.279 1.00 93.56 89 ASP A CA 1
ATOM 722 C C . ASP A 1 89 ? -2.589 1.684 13.729 1.00 93.56 89 ASP A C 1
ATOM 724 O O . ASP A 1 89 ? -2.933 2.818 13.373 1.00 93.56 89 ASP A O 1
ATOM 728 N N . ILE A 1 90 ? -3.409 0.637 13.637 1.00 93.69 90 ILE A N 1
ATOM 729 C CA . ILE A 1 90 ? -4.754 0.715 13.067 1.00 93.69 90 ILE A CA 1
ATOM 730 C C . ILE A 1 90 ? -5.648 1.710 13.815 1.00 93.69 90 ILE A C 1
ATOM 732 O O . ILE A 1 90 ? -6.547 2.303 13.222 1.00 93.69 90 ILE A O 1
ATOM 736 N N . PHE A 1 91 ? -5.390 1.950 15.101 1.00 91.25 91 PHE A N 1
ATOM 737 C CA . PHE A 1 91 ? -6.172 2.877 15.909 1.00 91.25 91 PHE A CA 1
ATOM 738 C C . PHE A 1 91 ? -5.914 4.320 15.479 1.00 91.25 91 PHE A C 1
ATOM 740 O O . PHE A 1 91 ? -6.860 5.089 15.282 1.00 91.25 91 PHE A O 1
ATOM 747 N N . GLN A 1 92 ? -4.643 4.673 15.277 1.00 91.00 92 GLN A N 1
ATOM 748 C CA . GLN A 1 92 ? -4.242 5.990 14.791 1.00 91.00 92 GLN A CA 1
ATOM 749 C C . GLN A 1 92 ? -4.696 6.222 13.348 1.00 91.00 92 GLN A C 1
ATOM 751 O O . GLN A 1 92 ? -5.262 7.283 13.064 1.00 91.00 92 GLN A O 1
ATOM 756 N N . VAL A 1 93 ? -4.545 5.222 12.469 1.00 94.88 93 VAL A N 1
ATOM 757 C CA . VAL A 1 93 ? -5.042 5.297 11.084 1.00 94.88 93 VAL A CA 1
ATOM 758 C C . VAL A 1 93 ? -6.551 5.538 11.067 1.00 94.88 93 VAL A C 1
ATOM 760 O O . VAL A 1 93 ? -7.015 6.506 10.466 1.00 94.88 93 VAL A O 1
ATOM 763 N N . VAL A 1 94 ? -7.341 4.719 11.770 1.00 94.38 94 VAL A N 1
ATOM 764 C CA . VAL A 1 94 ? -8.808 4.854 11.777 1.00 94.38 94 VAL A CA 1
ATOM 765 C C . VAL A 1 94 ? -9.247 6.183 12.387 1.00 94.38 94 VAL A C 1
ATOM 767 O O . VAL A 1 94 ? -10.160 6.823 11.864 1.00 94.38 94 VAL A O 1
ATOM 770 N N . LYS A 1 95 ? -8.601 6.634 13.469 1.00 92.88 95 LYS A N 1
ATOM 771 C CA . LYS A 1 95 ? -8.871 7.948 14.067 1.00 92.88 95 LYS A CA 1
ATOM 772 C C . LYS A 1 95 ? -8.643 9.074 13.058 1.00 92.88 95 LYS A C 1
ATOM 774 O O . LYS A 1 95 ? -9.489 9.960 12.944 1.00 92.88 95 LYS A O 1
ATOM 779 N N . HIS A 1 96 ? -7.531 9.035 12.327 1.00 94.75 96 HIS A N 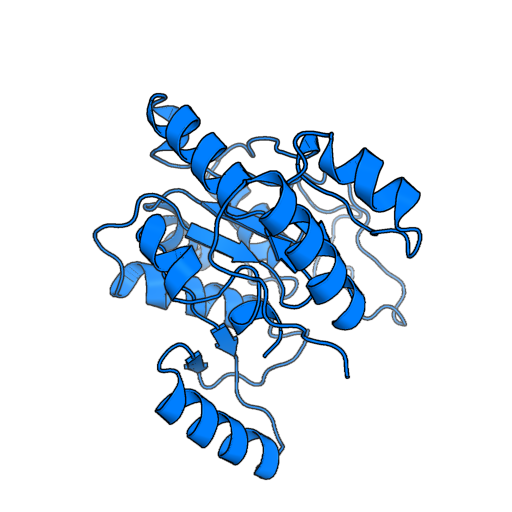1
ATOM 780 C CA . HIS A 1 96 ? -7.215 10.046 11.324 1.00 94.75 96 HIS A CA 1
ATOM 781 C C . HIS A 1 96 ? -8.196 10.008 10.147 1.00 94.75 96 HIS A C 1
ATOM 783 O O . HIS A 1 96 ? -8.738 11.043 9.770 1.00 94.75 96 HIS A O 1
ATOM 789 N N . LEU A 1 97 ? -8.517 8.820 9.632 1.00 96.25 97 LEU A N 1
ATOM 790 C CA . LEU A 1 97 ? -9.465 8.658 8.530 1.00 96.25 97 LEU A CA 1
ATOM 791 C C . LEU A 1 97 ? -10.883 9.112 8.894 1.00 96.25 97 LEU A C 1
ATOM 793 O O . LEU A 1 97 ? -11.529 9.775 8.090 1.00 96.25 97 LEU A O 1
ATOM 797 N N . ARG A 1 98 ? -11.360 8.841 10.115 1.00 95.44 98 ARG A N 1
ATOM 798 C CA . ARG A 1 98 ? -12.651 9.366 10.601 1.00 95.44 98 ARG A CA 1
ATOM 799 C C . ARG A 1 98 ? -12.671 10.890 10.659 1.00 95.44 98 ARG A C 1
ATOM 801 O O . ARG A 1 98 ? -13.678 11.497 10.318 1.00 95.44 98 ARG A O 1
ATOM 808 N N . TYR A 1 99 ? -11.561 11.505 11.066 1.00 95.12 99 TYR A N 1
ATOM 809 C CA . TYR A 1 99 ? -11.421 12.956 11.009 1.00 95.12 99 TYR A CA 1
ATOM 810 C C . TYR A 1 99 ? -11.434 13.459 9.561 1.00 95.12 99 TYR A C 1
ATOM 812 O O . TYR A 1 99 ? -12.100 14.446 9.273 1.00 95.12 99 TYR A O 1
ATOM 820 N N . LEU A 1 100 ? -10.752 12.789 8.631 1.00 95.69 100 LEU A N 1
ATOM 821 C CA . LEU A 1 100 ? -10.731 13.211 7.230 1.00 95.69 100 LEU A CA 1
ATOM 822 C C . LEU A 1 100 ? -12.090 13.062 6.534 1.00 95.69 100 LEU A C 1
ATOM 824 O O . LEU A 1 100 ? -12.424 13.889 5.693 1.00 95.69 100 LEU A O 1
ATOM 828 N N . GLN A 1 101 ? -12.906 12.079 6.925 1.00 93.94 101 GLN A N 1
ATOM 829 C CA . GLN A 1 101 ? -14.226 11.823 6.333 1.00 93.94 101 GLN A CA 1
ATOM 830 C C . GLN A 1 101 ? -15.188 13.006 6.377 1.00 93.94 101 GLN A C 1
ATOM 832 O O . GLN A 1 101 ? -16.120 13.037 5.574 1.00 93.94 101 GLN A O 1
ATOM 837 N N . GLN A 1 102 ? -14.992 13.973 7.276 1.00 94.88 102 GLN A N 1
ATOM 838 C CA . GLN A 1 102 ? -15.814 15.183 7.297 1.00 94.88 102 GLN A CA 1
ATOM 839 C C . GLN A 1 102 ? -15.577 16.064 6.057 1.00 94.88 102 GLN A C 1
ATOM 841 O O . GLN A 1 102 ? -16.497 16.743 5.601 1.00 94.88 102 GLN A O 1
ATOM 846 N N . TYR A 1 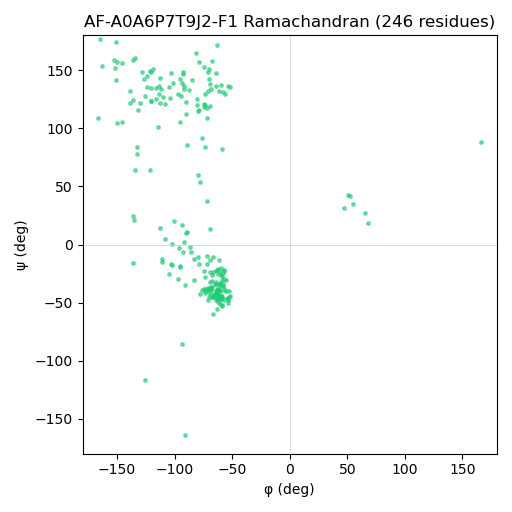103 ? -14.392 15.983 5.445 1.00 96.19 103 TYR A N 1
ATOM 847 C CA . TYR A 1 103 ? -14.017 16.770 4.276 1.00 96.19 103 TYR A CA 1
ATOM 848 C C . TYR A 1 103 ? -14.341 16.050 2.968 1.00 96.19 103 TYR A C 1
ATOM 850 O O . TYR A 1 103 ? -14.062 14.865 2.793 1.00 96.19 103 TYR A O 1
ATOM 858 N N . GLU A 1 104 ? -14.897 16.786 2.008 1.00 93.19 104 GLU A N 1
ATOM 859 C CA . GLU A 1 10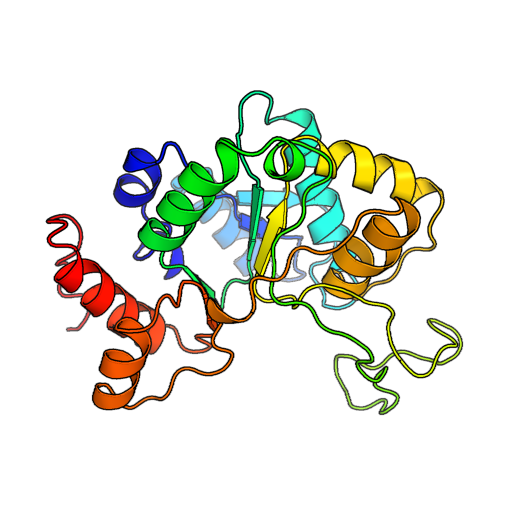4 ? -15.333 16.219 0.729 1.00 93.19 104 GLU A CA 1
ATOM 860 C C . GLU A 1 104 ? -14.184 15.637 -0.098 1.00 93.19 104 GLU A C 1
ATOM 862 O O . GLU A 1 104 ? -14.322 14.540 -0.646 1.00 93.19 104 GLU A O 1
ATOM 867 N N . TYR A 1 105 ? -13.030 16.312 -0.115 1.00 94.25 105 TYR A N 1
ATOM 868 C CA . TYR A 1 105 ? -11.855 15.865 -0.869 1.00 94.25 105 TYR A CA 1
ATOM 869 C C . TYR A 1 105 ? -11.357 14.480 -0.431 1.00 94.25 105 TYR A C 1
ATOM 871 O O . TYR A 1 105 ? -10.757 13.766 -1.226 1.00 94.25 105 TYR A O 1
ATOM 879 N N . ALA A 1 106 ? -11.621 14.075 0.816 1.00 95.44 106 ALA A N 1
ATOM 880 C CA . ALA A 1 106 ? -11.161 12.804 1.364 1.00 95.44 106 ALA A CA 1
ATOM 881 C C . ALA A 1 106 ? -12.114 11.631 1.081 1.00 95.44 106 ALA A C 1
ATOM 883 O O . ALA A 1 106 ? -11.834 10.505 1.492 1.00 95.44 106 ALA A O 1
ATOM 884 N N . ARG A 1 107 ? -13.255 11.871 0.419 1.00 95.44 107 ARG A N 1
ATOM 885 C CA . ARG A 1 107 ? -14.280 10.845 0.150 1.00 95.44 107 ARG A CA 1
ATOM 886 C C . ARG A 1 107 ? -14.263 10.326 -1.288 1.00 95.44 107 ARG A C 1
ATOM 888 O O . ARG A 1 107 ? -14.847 9.277 -1.554 1.00 95.44 107 ARG A O 1
ATOM 895 N N . LYS A 1 108 ? -13.621 11.038 -2.217 1.00 96.44 108 LYS A N 1
ATOM 896 C CA . LYS A 1 108 ? -13.650 10.729 -3.653 1.00 96.44 108 LYS A CA 1
ATOM 897 C C . LYS A 1 108 ? -12.368 11.188 -4.332 1.00 96.44 108 LYS A C 1
ATOM 899 O O . LYS A 1 108 ? -11.904 12.282 -4.037 1.00 96.44 108 LYS A O 1
ATOM 904 N N . LYS A 1 109 ? -11.852 10.404 -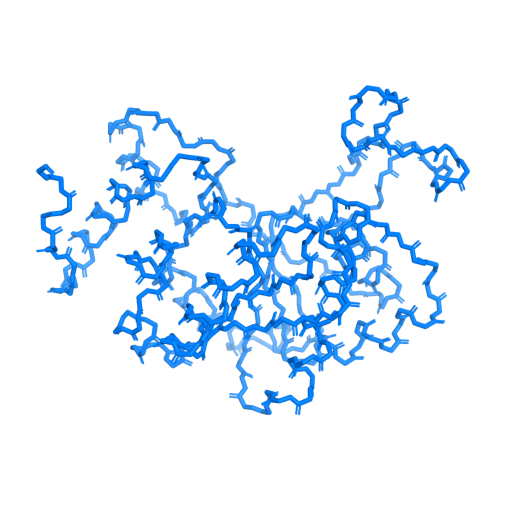5.288 1.00 97.50 109 LYS A N 1
ATOM 905 C CA . LYS A 1 109 ? -10.574 10.696 -5.972 1.00 97.50 109 LYS A CA 1
ATOM 906 C C . LYS A 1 109 ? -9.440 10.986 -4.974 1.00 97.50 109 LYS A C 1
ATOM 908 O O . LYS A 1 109 ? -8.680 11.933 -5.149 1.00 97.50 109 LYS A O 1
ATOM 913 N N . PHE A 1 110 ? -9.371 10.197 -3.908 1.00 98.50 110 PHE A N 1
ATOM 914 C CA . PHE A 1 110 ? -8.476 10.442 -2.788 1.00 98.50 110 PHE A CA 1
ATOM 915 C C . PHE A 1 110 ? -7.412 9.356 -2.691 1.00 98.50 110 PHE A C 1
ATOM 917 O O . PHE A 1 110 ? -7.718 8.164 -2.781 1.00 98.50 110 PHE A O 1
ATOM 924 N N . ILE A 1 111 ? -6.179 9.792 -2.454 1.00 98.69 111 ILE A N 1
ATOM 925 C CA . ILE A 1 111 ? -5.044 8.948 -2.104 1.00 98.69 111 ILE A CA 1
ATOM 926 C C . ILE A 1 111 ? -4.233 9.634 -0.999 1.00 98.69 111 ILE A C 1
ATOM 928 O O . ILE A 1 111 ? -3.942 10.827 -1.097 1.00 98.69 111 ILE A O 1
ATOM 932 N N . LEU A 1 112 ? -3.895 8.883 0.050 1.00 98.50 112 LEU A N 1
ATOM 933 C CA . LEU A 1 112 ? -3.151 9.339 1.227 1.00 98.50 112 LEU A CA 1
ATOM 934 C C . LEU A 1 112 ? -1.991 8.384 1.504 1.00 98.50 112 LEU A C 1
ATOM 936 O O . LEU A 1 112 ? -2.215 7.187 1.704 1.00 98.50 112 LEU A O 1
ATOM 940 N N . CYS A 1 113 ? -0.764 8.895 1.513 1.00 98.25 113 CYS A N 1
ATOM 941 C CA . CYS A 1 113 ? 0.434 8.064 1.622 1.00 98.25 113 CYS A CA 1
ATOM 942 C C . CYS A 1 113 ? 1.680 8.880 1.976 1.00 98.25 113 CYS A C 1
ATOM 944 O O . CYS A 1 113 ? 1.623 10.107 2.038 1.00 98.25 113 CYS A O 1
ATOM 946 N N . ASN A 1 114 ? 2.811 8.201 2.168 1.00 97.44 114 ASN A N 1
ATOM 947 C CA . ASN A 1 114 ? 4.100 8.874 2.084 1.00 97.44 114 ASN A CA 1
ATOM 948 C C . ASN A 1 114 ? 4.432 9.167 0.615 1.00 97.44 114 ASN A C 1
ATOM 950 O O . ASN A 1 114 ? 4.476 8.231 -0.184 1.00 97.44 114 ASN A O 1
ATOM 954 N N . VAL A 1 115 ? 4.624 10.440 0.268 1.00 98.06 115 VAL A N 1
ATOM 955 C CA . VAL A 1 115 ? 4.781 10.893 -1.123 1.00 98.06 115 VAL A CA 1
ATOM 956 C C . VAL A 1 115 ? 6.258 10.974 -1.482 1.00 98.06 115 VAL A C 1
ATOM 958 O O . VAL A 1 115 ? 7.047 11.599 -0.777 1.00 98.06 115 VAL A O 1
ATOM 961 N N . TRP A 1 116 ? 6.632 10.337 -2.586 1.00 97.31 116 TRP A N 1
ATOM 962 C CA . TRP A 1 116 ? 7.981 10.339 -3.132 1.00 97.31 116 TRP A CA 1
ATOM 963 C C . TRP A 1 116 ? 8.020 11.144 -4.427 1.00 97.31 116 TRP A C 1
ATOM 965 O O . TRP A 1 116 ? 7.259 10.893 -5.363 1.00 97.31 116 TRP A O 1
ATOM 975 N N . GLU A 1 117 ? 8.944 12.099 -4.485 1.00 96.56 117 GLU A N 1
ATOM 976 C CA . GLU A 1 117 ? 9.134 12.998 -5.620 1.00 96.56 117 GLU A CA 1
ATOM 977 C C . GLU A 1 117 ? 10.574 12.897 -6.126 1.00 96.56 117 GLU A C 1
ATOM 979 O O . GLU A 1 117 ? 11.520 12.870 -5.341 1.00 96.56 117 GLU A O 1
ATOM 984 N N . GLY A 1 118 ? 10.755 12.818 -7.447 1.00 95.31 118 GLY A N 1
ATOM 985 C CA . GLY A 1 118 ? 12.087 12.849 -8.060 1.00 95.31 118 GLY A CA 1
ATOM 986 C C . GLY A 1 118 ? 12.969 11.629 -7.766 1.00 95.31 118 GLY A C 1
ATOM 987 O O . GLY A 1 118 ? 14.183 11.703 -7.952 1.00 95.31 118 GLY A O 1
ATOM 988 N N . MET A 1 119 ? 12.390 10.504 -7.333 1.00 97.00 119 MET A N 1
ATOM 989 C CA . MET A 1 119 ? 13.163 9.296 -7.038 1.00 97.00 119 MET A CA 1
ATOM 990 C C . MET A 1 119 ? 13.886 8.788 -8.292 1.00 97.00 119 MET A C 1
ATOM 992 O O . MET A 1 119 ? 13.256 8.665 -9.349 1.00 97.00 119 MET A O 1
ATOM 996 N N . PRO A 1 120 ? 15.188 8.465 -8.202 1.00 97.31 120 PRO A N 1
ATOM 997 C CA . PRO A 1 120 ? 15.953 8.011 -9.350 1.00 97.31 120 PRO A CA 1
ATOM 998 C C . PRO A 1 120 ? 15.497 6.623 -9.796 1.00 97.31 120 PRO A C 1
ATOM 1000 O O . PRO A 1 120 ? 15.299 5.715 -8.987 1.00 97.31 120 PRO A O 1
ATOM 1003 N N . VAL A 1 121 ? 15.397 6.438 -11.109 1.00 97.62 121 VAL A N 1
ATOM 1004 C CA . VAL A 1 121 ? 15.195 5.118 -11.701 1.00 97.62 121 VAL A CA 1
ATOM 1005 C C . VAL A 1 121 ? 16.509 4.352 -11.608 1.00 97.62 121 VAL A C 1
ATOM 1007 O O . VAL A 1 121 ? 17.528 4.787 -12.151 1.00 97.62 121 VAL A O 1
ATOM 1010 N N . LEU A 1 122 ? 16.511 3.210 -10.919 1.00 96.69 122 LEU A N 1
ATOM 1011 C CA . LEU A 1 122 ? 17.738 2.446 -10.707 1.00 96.69 122 LEU A CA 1
ATOM 1012 C C . LEU A 1 122 ? 18.190 1.766 -12.005 1.00 96.69 122 LEU A C 1
ATOM 1014 O O . LEU A 1 122 ? 17.509 0.898 -12.546 1.00 96.69 122 LEU A O 1
ATOM 1018 N N . ARG A 1 123 ? 19.375 2.157 -12.489 1.00 96.88 123 ARG A N 1
ATOM 1019 C CA . ARG A 1 123 ? 19.987 1.639 -13.728 1.00 96.88 123 ARG A CA 1
ATOM 1020 C C . ARG A 1 123 ? 21.091 0.607 -13.497 1.00 96.88 123 ARG A C 1
ATOM 1022 O O . ARG A 1 123 ? 21.659 0.105 -14.461 1.00 96.88 123 ARG A O 1
ATOM 1029 N N . ASN A 1 124 ? 21.389 0.269 -12.242 1.00 96.31 124 ASN A N 1
ATOM 1030 C CA . ASN A 1 124 ? 22.291 -0.838 -11.936 1.00 96.31 124 ASN A CA 1
ATOM 1031 C C . ASN A 1 124 ? 21.564 -2.171 -12.178 1.00 96.31 124 ASN A C 1
ATOM 1033 O O . ASN A 1 124 ? 20.580 -2.443 -11.493 1.00 96.31 124 ASN A O 1
ATOM 1037 N N . LYS A 1 125 ? 22.068 -2.996 -13.107 1.00 95.31 125 LYS A N 1
ATOM 1038 C CA . LYS A 1 125 ? 21.519 -4.322 -13.448 1.00 95.31 125 LYS A CA 1
ATOM 1039 C C . LYS A 1 125 ? 21.539 -5.320 -12.285 1.00 95.31 125 LYS A C 1
ATOM 1041 O O . LYS A 1 125 ? 20.766 -6.269 -12.303 1.00 95.31 125 LYS A O 1
ATOM 1046 N N . GLU A 1 126 ? 22.379 -5.098 -11.277 1.00 95.44 126 GLU A N 1
ATOM 1047 C CA . GLU A 1 126 ? 22.438 -5.919 -10.060 1.00 95.44 126 GLU A CA 1
ATOM 1048 C C . GLU A 1 126 ? 21.317 -5.581 -9.067 1.00 95.44 126 GLU A C 1
ATOM 1050 O O . GLU A 1 126 ? 21.023 -6.352 -8.154 1.00 95.44 126 GLU A O 1
ATOM 1055 N N . SER A 1 127 ? 20.664 -4.426 -9.230 1.00 94.38 127 SER A N 1
ATOM 1056 C CA . SER A 1 127 ? 19.531 -4.060 -8.389 1.00 94.38 127 SER A CA 1
ATOM 1057 C C . SER A 1 127 ? 18.321 -4.920 -8.732 1.00 94.38 127 SER A C 1
ATOM 1059 O O . SER A 1 127 ? 17.892 -4.984 -9.885 1.00 94.38 127 SER A O 1
ATOM 1061 N N . LYS A 1 128 ? 17.664 -5.478 -7.709 1.00 93.50 128 LYS A N 1
ATOM 1062 C CA . LYS A 1 128 ? 16.352 -6.128 -7.875 1.00 93.50 128 LYS A CA 1
ATOM 1063 C C . LYS A 1 128 ? 15.293 -5.190 -8.471 1.00 93.50 128 LYS A C 1
ATOM 1065 O O . LYS A 1 128 ? 14.334 -5.663 -9.068 1.00 93.50 128 LYS A O 1
ATOM 1070 N N . TRP A 1 129 ? 15.497 -3.878 -8.333 1.00 95.19 129 TRP A N 1
ATOM 1071 C CA . TRP A 1 129 ? 14.660 -2.805 -8.872 1.00 95.19 129 TRP A CA 1
ATOM 1072 C C . TRP A 1 129 ? 15.231 -2.181 -10.154 1.00 95.19 129 TRP A C 1
ATOM 1074 O O . TRP A 1 129 ? 14.885 -1.052 -10.491 1.00 95.19 129 TRP A O 1
ATOM 1084 N N . TYR A 1 130 ? 16.130 -2.877 -10.857 1.00 96.25 130 TYR A N 1
ATOM 1085 C CA . TYR A 1 130 ? 16.655 -2.422 -12.141 1.00 96.25 130 TYR A CA 1
ATOM 1086 C C . TYR A 1 130 ? 15.528 -2.169 -13.144 1.00 96.25 130 TYR A C 1
ATOM 1088 O O . TYR A 1 130 ? 14.699 -3.047 -13.400 1.00 96.25 130 TYR A O 1
ATOM 1096 N N . VAL A 1 131 ? 15.544 -0.996 -13.764 1.00 96.88 131 VAL A N 1
ATOM 1097 C CA . VAL A 1 131 ? 14.645 -0.644 -14.863 1.00 96.88 131 VAL A CA 1
ATOM 1098 C C . VAL A 1 131 ? 15.499 -0.188 -16.034 1.00 96.88 131 VAL A C 1
ATOM 1100 O O . VAL A 1 131 ? 16.358 0.690 -15.893 1.00 96.88 131 VAL A O 1
ATOM 1103 N N . SER A 1 132 ? 15.276 -0.785 -17.198 1.00 96.25 132 SER A N 1
ATOM 1104 C CA . SER A 1 132 ? 15.994 -0.432 -18.422 1.00 96.25 132 SER A CA 1
ATOM 1105 C C . SER A 1 132 ? 15.510 0.909 -19.009 1.00 96.25 132 SER A C 1
ATOM 1107 O O . SER A 1 132 ? 14.374 1.324 -18.745 1.00 96.25 132 SER A O 1
ATOM 1109 N N . PRO A 1 133 ? 16.354 1.657 -19.746 1.00 96.12 133 PRO A N 1
ATOM 1110 C CA . PRO A 1 133 ? 15.922 2.874 -20.443 1.00 96.12 133 PRO A CA 1
ATOM 1111 C C . PRO A 1 133 ? 14.760 2.635 -21.415 1.00 96.12 133 PRO A C 1
ATOM 1113 O O . PRO A 1 133 ? 13.934 3.521 -21.603 1.00 96.12 133 PRO A O 1
ATOM 1116 N N . GLU A 1 134 ? 14.668 1.435 -21.986 1.00 95.44 134 GLU A N 1
ATOM 1117 C CA . GLU A 1 134 ? 13.591 1.019 -22.882 1.00 95.44 134 GLU A CA 1
ATOM 1118 C C . GLU A 1 134 ? 12.258 0.853 -22.136 1.00 95.44 134 GLU A C 1
ATOM 1120 O O . GLU A 1 134 ? 11.216 1.267 -22.639 1.00 95.44 134 GLU A O 1
ATOM 1125 N N . GLU A 1 135 ? 12.280 0.288 -20.922 1.00 94.31 135 GLU A N 1
ATOM 1126 C CA . GLU A 1 135 ? 11.084 0.154 -20.073 1.00 94.31 135 GLU A CA 1
ATOM 1127 C C . GLU A 1 135 ? 10.588 1.503 -19.538 1.00 94.31 135 GLU A C 1
ATOM 1129 O O . GLU A 1 135 ? 9.384 1.711 -19.389 1.00 94.31 135 GLU A O 1
ATOM 1134 N N . TYR A 1 136 ? 11.510 2.403 -19.195 1.00 96.00 136 TYR A N 1
ATOM 1135 C CA . TYR A 1 136 ? 11.188 3.721 -18.657 1.00 96.00 136 TYR A CA 1
ATOM 1136 C C . TYR A 1 136 ? 12.287 4.716 -19.056 1.00 96.00 136 TYR A C 1
ATOM 1138 O O . TYR A 1 136 ? 13.367 4.672 -18.462 1.00 96.00 136 TYR A O 1
ATOM 1146 N N . PRO A 1 137 ? 12.059 5.617 -20.030 1.00 95.50 137 PRO A N 1
ATOM 1147 C CA . PRO A 1 137 ? 13.115 6.489 -20.565 1.00 95.50 137 PRO A CA 1
ATOM 1148 C C . PRO A 1 137 ? 13.619 7.563 -19.594 1.00 95.50 137 PRO A C 1
ATOM 1150 O O . PRO A 1 137 ? 14.794 7.933 -19.614 1.00 95.50 137 PRO A O 1
ATOM 1153 N N . ASN A 1 138 ? 12.747 8.067 -18.719 1.00 96.12 138 ASN A N 1
ATOM 1154 C CA . ASN A 1 138 ? 13.089 9.167 -17.818 1.00 96.12 138 ASN A CA 1
ATOM 1155 C C . ASN A 1 138 ? 14.074 8.724 -16.725 1.00 96.12 138 ASN A C 1
ATOM 1157 O O . ASN A 1 138 ? 14.066 7.585 -16.262 1.00 96.12 138 ASN A O 1
ATOM 1161 N N . LYS A 1 139 ? 14.935 9.639 -16.272 1.00 97.19 139 LYS A N 1
ATOM 1162 C CA . LYS A 1 139 ? 15.929 9.348 -15.219 1.00 97.19 139 LYS A CA 1
ATOM 1163 C C . LYS A 1 139 ? 15.318 9.244 -13.821 1.00 97.19 139 LYS A C 1
ATOM 1165 O O . LYS A 1 139 ? 15.905 8.597 -12.958 1.00 97.19 139 LYS A O 1
ATOM 1170 N N . THR A 1 140 ? 14.160 9.857 -13.611 1.00 97.94 140 THR A N 1
ATOM 1171 C CA . THR A 1 140 ? 13.424 9.867 -12.345 1.00 97.94 140 THR A CA 1
ATOM 1172 C C . THR A 1 140 ? 11.983 9.433 -12.571 1.00 97.94 140 THR A C 1
ATOM 1174 O O . THR A 1 140 ? 11.408 9.676 -13.637 1.00 97.94 140 THR A O 1
ATOM 1177 N N . PHE A 1 141 ? 11.399 8.787 -11.567 1.00 97.69 141 PHE A N 1
ATOM 1178 C CA . PHE A 1 141 ? 9.970 8.510 -11.554 1.00 97.69 141 PHE A CA 1
ATOM 1179 C C . PHE A 1 141 ? 9.172 9.805 -11.363 1.00 97.69 141 PHE A C 1
ATOM 1181 O O . PHE A 1 141 ? 9.652 10.765 -10.753 1.00 97.69 141 PHE A O 1
ATOM 1188 N N . GLU A 1 142 ? 7.954 9.829 -11.905 1.00 96.12 142 GLU A N 1
ATOM 1189 C CA . GLU A 1 142 ? 6.956 10.839 -11.537 1.00 96.12 142 GLU A CA 1
ATOM 1190 C C . GLU A 1 142 ? 6.574 10.706 -10.057 1.00 96.12 142 GLU A C 1
ATOM 1192 O O . GLU A 1 142 ? 6.950 9.736 -9.405 1.00 96.12 142 GLU A O 1
ATOM 1197 N N . VAL A 1 143 ? 5.802 11.659 -9.527 1.00 98.12 143 VAL A N 1
ATOM 1198 C CA . VAL A 1 143 ? 5.302 11.600 -8.145 1.00 98.12 143 VAL A CA 1
ATOM 1199 C C . VAL A 1 143 ? 4.489 10.323 -7.924 1.00 98.12 143 VAL A C 1
ATOM 1201 O O . VAL A 1 143 ? 3.602 10.009 -8.720 1.00 98.12 143 VAL A O 1
ATOM 1204 N N . TYR A 1 144 ? 4.791 9.601 -6.845 1.00 98.44 144 TYR A N 1
ATOM 1205 C CA . TYR A 1 144 ? 4.112 8.368 -6.443 1.00 98.44 144 TYR A CA 1
ATOM 1206 C C . TYR A 1 144 ? 4.158 8.185 -4.921 1.00 98.44 144 TYR A C 1
ATOM 1208 O O . TYR A 1 144 ? 4.774 8.969 -4.202 1.00 98.44 144 TYR A O 1
ATOM 1216 N N . CYS A 1 145 ? 3.472 7.166 -4.413 1.00 98.19 145 CYS A N 1
ATOM 1217 C CA . CYS A 1 145 ? 3.506 6.790 -3.006 1.00 98.19 145 CYS A CA 1
ATOM 1218 C C . CYS A 1 145 ? 4.575 5.733 -2.738 1.00 98.19 145 CYS A C 1
ATOM 1220 O O . CYS A 1 145 ? 4.743 4.818 -3.538 1.00 98.19 145 CYS A O 1
ATOM 1222 N N . SER A 1 146 ? 5.187 5.778 -1.556 1.00 95.88 146 SER A N 1
ATOM 1223 C CA . SER A 1 146 ? 5.980 4.658 -1.046 1.00 95.88 146 SER A CA 1
ATOM 1224 C C . SER A 1 146 ? 5.176 3.347 -1.037 1.00 95.88 146 SER A C 1
ATOM 1226 O O . SER A 1 146 ? 4.027 3.316 -0.582 1.00 95.88 146 SER A O 1
ATOM 1228 N N . GLY A 1 147 ? 5.803 2.249 -1.471 1.00 93.19 147 GLY A N 1
ATOM 1229 C CA . GLY A 1 147 ? 5.212 0.910 -1.472 1.00 93.19 147 GLY A CA 1
ATOM 1230 C C . GLY A 1 147 ? 4.742 0.398 -0.107 1.00 93.19 147 GLY A C 1
ATOM 1231 O O . GLY A 1 147 ? 3.785 -0.381 -0.076 1.00 93.19 147 GLY A O 1
ATOM 1232 N N . SER A 1 148 ? 5.308 0.902 1.001 1.00 94.56 148 SER A N 1
ATOM 1233 C CA . SER A 1 148 ? 4.990 0.453 2.364 1.00 94.56 148 SER A CA 1
ATOM 1234 C C . SER A 1 148 ? 3.494 0.506 2.670 1.00 94.56 148 SER A C 1
ATOM 1236 O O . SER A 1 148 ? 2.921 -0.452 3.191 1.00 94.56 148 SER A O 1
ATOM 1238 N N . ALA A 1 149 ? 2.831 1.618 2.348 1.00 97.50 149 ALA A N 1
ATOM 1239 C CA . ALA A 1 149 ? 1.385 1.710 2.459 1.00 97.50 149 ALA A CA 1
ATOM 1240 C C . ALA A 1 149 ? 0.814 2.885 1.665 1.00 97.50 149 ALA A C 1
ATOM 1242 O O . ALA A 1 149 ? 1.447 3.923 1.489 1.00 97.50 149 ALA A O 1
ATOM 1243 N N . TYR A 1 150 ? -0.442 2.743 1.255 1.00 98.50 150 TYR A N 1
ATOM 1244 C CA . TYR A 1 150 ? -1.252 3.854 0.770 1.00 98.50 150 TYR A CA 1
ATOM 1245 C C . TYR A 1 150 ? -2.732 3.587 1.031 1.00 98.50 150 TYR A C 1
ATOM 1247 O O . TYR A 1 150 ? -3.185 2.439 1.089 1.00 98.50 150 TYR A O 1
ATOM 1255 N N . ILE A 1 151 ? -3.496 4.666 1.187 1.00 98.69 151 ILE A N 1
ATOM 1256 C CA . ILE A 1 151 ? -4.933 4.625 1.445 1.00 98.69 151 ILE A CA 1
ATOM 1257 C C . ILE A 1 151 ? -5.668 5.272 0.277 1.00 98.69 151 ILE A C 1
ATOM 1259 O O . ILE A 1 151 ? -5.282 6.347 -0.169 1.00 98.69 151 ILE A O 1
ATOM 1263 N N . LEU A 1 152 ? -6.735 4.635 -0.201 1.00 98.62 152 LEU A N 1
ATOM 1264 C CA . LEU A 1 152 ? -7.554 5.090 -1.322 1.00 98.62 152 LEU A CA 1
ATOM 1265 C C . LEU A 1 152 ? -9.012 5.312 -0.907 1.00 98.62 152 LEU A C 1
ATOM 1267 O O . LEU A 1 152 ? -9.543 4.571 -0.071 1.00 98.62 152 LEU A O 1
ATOM 1271 N N . SER A 1 153 ? -9.691 6.272 -1.545 1.00 98.12 153 SER A N 1
ATOM 1272 C CA . SER A 1 153 ? -11.158 6.342 -1.485 1.00 98.12 153 SER A CA 1
ATOM 1273 C C . SER A 1 153 ? -11.821 5.162 -2.217 1.00 98.12 153 SER A C 1
ATOM 1275 O O . SER A 1 153 ? -11.220 4.571 -3.121 1.00 98.12 153 SER A O 1
ATOM 1277 N N . PRO A 1 154 ? -13.087 4.833 -1.889 1.00 97.12 154 PRO A N 1
ATOM 1278 C CA . PRO A 1 154 ? -13.783 3.663 -2.439 1.00 97.12 154 PRO A CA 1
ATOM 1279 C C . PRO A 1 154 ? -13.955 3.673 -3.963 1.00 97.12 154 PRO A C 1
ATOM 1281 O O . PRO A 1 154 ? -14.103 2.619 -4.573 1.00 97.12 154 PRO A O 1
ATOM 1284 N N . ASP A 1 155 ? -13.928 4.848 -4.599 1.00 97.50 155 ASP A N 1
ATOM 1285 C CA . ASP A 1 155 ? -14.082 4.990 -6.049 1.00 97.50 155 ASP A CA 1
ATOM 1286 C C . ASP A 1 155 ? -12.780 4.764 -6.837 1.00 97.50 155 ASP A C 1
ATOM 1288 O O . ASP A 1 155 ? -12.817 4.610 -8.061 1.00 97.50 155 ASP A O 1
ATOM 1292 N N . MET A 1 156 ? -11.628 4.726 -6.163 1.00 98.50 156 MET A N 1
ATOM 1293 C CA . MET A 1 156 ? -10.325 4.613 -6.819 1.00 98.50 156 MET A CA 1
ATOM 1294 C C . MET A 1 156 ? -10.107 3.293 -7.562 1.00 98.50 156 MET A C 1
ATOM 1296 O O . MET A 1 156 ? -9.638 3.373 -8.696 1.00 98.50 156 MET A O 1
ATOM 1300 N N . PRO A 1 157 ? -10.462 2.097 -7.045 1.00 98.50 157 PRO A N 1
ATOM 1301 C CA . PRO A 1 157 ? -10.222 0.849 -7.772 1.00 98.50 157 PRO A CA 1
ATOM 1302 C C . PRO A 1 157 ? -10.820 0.839 -9.177 1.00 98.50 157 PRO A C 1
ATOM 1304 O O . PRO A 1 157 ? -10.127 0.521 -10.140 1.00 98.50 157 PRO A O 1
ATOM 1307 N N . VAL A 1 158 ? -12.074 1.278 -9.322 1.00 98.31 158 VAL A N 1
ATOM 1308 C CA . VAL A 1 158 ? -12.750 1.354 -10.626 1.00 98.31 158 VAL A CA 1
ATOM 1309 C C . VAL A 1 158 ? -12.052 2.353 -11.554 1.00 98.31 158 VAL A C 1
ATOM 1311 O O . VAL A 1 158 ? -11.861 2.068 -12.738 1.00 98.31 158 VAL A O 1
ATOM 1314 N N . ARG A 1 159 ? -11.633 3.516 -11.037 1.00 98.56 159 ARG A N 1
ATOM 1315 C CA . ARG A 1 159 ? -10.904 4.521 -11.830 1.00 98.56 159 ARG A CA 1
ATOM 1316 C C . ARG A 1 159 ? -9.554 4.006 -12.309 1.00 98.56 159 ARG A C 1
ATOM 1318 O O . ARG A 1 159 ? -9.254 4.150 -13.491 1.00 98.56 159 ARG A O 1
ATOM 1325 N N . LEU A 1 160 ? -8.782 3.407 -11.403 1.00 98.75 160 LEU A N 1
ATOM 1326 C CA . LEU A 1 160 ? -7.451 2.864 -11.664 1.00 98.75 160 LEU A CA 1
ATOM 1327 C C . LEU A 1 160 ? -7.521 1.730 -12.694 1.00 98.75 160 LEU A C 1
ATOM 1329 O O . LEU A 1 160 ? -6.783 1.740 -13.675 1.00 98.75 160 LEU A O 1
ATOM 1333 N N . LEU A 1 161 ? -8.487 0.815 -12.558 1.00 98.56 161 LEU A N 1
ATOM 1334 C CA . LEU A 1 161 ? -8.736 -0.227 -13.557 1.00 98.56 161 LEU A CA 1
ATOM 1335 C C . LEU A 1 161 ? -9.081 0.374 -14.923 1.00 98.56 161 LEU A C 1
ATOM 1337 O O . LEU A 1 161 ? -8.528 -0.052 -15.932 1.00 98.56 161 LEU A O 1
ATOM 1341 N N . LYS A 1 162 ? -9.942 1.396 -14.976 1.00 98.56 162 LYS A N 1
ATOM 1342 C CA . LYS A 1 162 ? -10.339 2.021 -16.245 1.00 98.56 162 LYS A CA 1
ATOM 1343 C C . LYS A 1 162 ? -9.178 2.741 -16.935 1.00 98.56 162 LYS A C 1
ATOM 1345 O O . LYS A 1 162 ? -9.024 2.604 -18.146 1.00 98.56 162 LYS A O 1
ATOM 1350 N N . ILE A 1 163 ? -8.374 3.507 -16.194 1.00 98.62 163 ILE A N 1
ATOM 1351 C CA . ILE A 1 163 ? -7.240 4.244 -16.772 1.00 98.62 163 ILE A CA 1
ATOM 1352 C C . ILE A 1 163 ? -6.074 3.319 -17.141 1.00 98.62 163 ILE A C 1
ATOM 1354 O O . ILE A 1 163 ? -5.393 3.583 -18.126 1.00 98.62 163 ILE A O 1
ATOM 1358 N N . SER A 1 164 ? -5.911 2.183 -16.450 1.00 98.31 164 SER A N 1
ATOM 1359 C CA . SER A 1 164 ? -4.88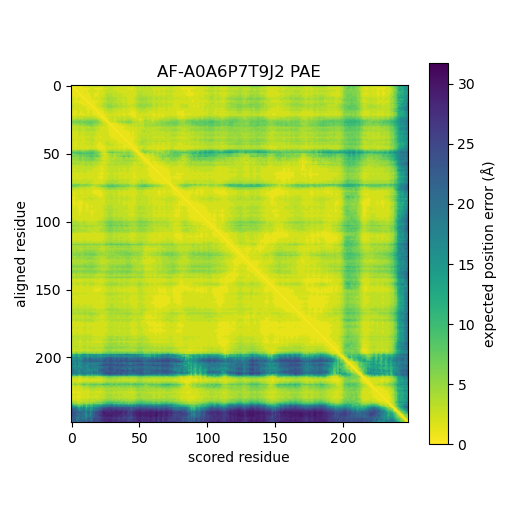9 1.173 -16.779 1.00 98.31 164 SER A CA 1
ATOM 1360 C C . SER A 1 164 ? -5.014 0.589 -18.188 1.00 98.31 164 SER A C 1
ATOM 1362 O O . SER A 1 164 ? -4.036 0.087 -18.727 1.00 98.31 164 SER A O 1
ATOM 1364 N N . LEU A 1 165 ? -6.189 0.695 -18.822 1.00 97.88 165 LEU A N 1
ATOM 1365 C CA . LEU A 1 165 ? -6.389 0.290 -20.217 1.00 97.88 165 LEU A CA 1
ATOM 1366 C C . LEU A 1 165 ? -5.708 1.238 -21.217 1.00 97.88 165 LEU A C 1
ATOM 1368 O O . LEU A 1 165 ? -5.563 0.888 -22.383 1.00 97.88 165 LEU A O 1
ATOM 1372 N N . LYS A 1 166 ? -5.328 2.443 -20.776 1.00 98.12 166 LYS A N 1
ATOM 1373 C CA . LYS A 1 166 ? -4.701 3.488 -21.597 1.00 98.12 166 LYS A CA 1
ATOM 1374 C C . LYS A 1 166 ? -3.239 3.749 -21.237 1.00 98.12 166 LYS A C 1
ATOM 1376 O O . LYS A 1 166 ? -2.545 4.409 -22.001 1.00 98.12 166 LYS A O 1
ATOM 1381 N N . VAL A 1 167 ? -2.789 3.278 -20.077 1.00 97.31 167 VAL A N 1
ATOM 1382 C CA . VAL A 1 167 ? -1.433 3.507 -19.569 1.00 97.31 167 VAL A CA 1
ATOM 1383 C C . VAL A 1 167 ? -0.609 2.229 -19.748 1.00 97.31 167 VAL A C 1
ATOM 1385 O O . VAL A 1 167 ? -1.043 1.177 -19.262 1.00 97.31 167 VAL A O 1
ATOM 1388 N N . PRO A 1 168 ? 0.568 2.288 -20.403 1.00 95.44 168 PRO A N 1
ATOM 1389 C CA . PRO A 1 168 ? 1.456 1.138 -20.544 1.00 95.44 168 PRO A CA 1
ATOM 1390 C C . PRO A 1 168 ? 1.740 0.479 -19.197 1.00 95.44 168 PRO A C 1
ATOM 1392 O O . PRO A 1 168 ? 1.988 1.160 -18.202 1.00 95.44 168 PRO A O 1
ATOM 1395 N N . ARG A 1 169 ? 1.683 -0.855 -19.153 1.00 94.69 169 ARG A N 1
ATOM 1396 C CA . ARG A 1 169 ? 1.937 -1.597 -17.916 1.00 94.69 169 ARG A CA 1
ATOM 1397 C C . ARG A 1 169 ? 3.376 -1.390 -17.465 1.00 94.69 169 ARG A C 1
ATOM 1399 O O . ARG A 1 169 ? 4.299 -1.534 -18.258 1.00 94.69 169 ARG A O 1
ATOM 1406 N N . PHE A 1 170 ? 3.544 -1.158 -16.171 1.00 96.88 170 PHE A N 1
ATOM 1407 C CA . PHE A 1 170 ? 4.843 -1.096 -15.517 1.00 96.88 170 PHE A CA 1
ATOM 1408 C C . PHE A 1 170 ? 4.855 -2.053 -14.327 1.00 96.88 170 PHE A C 1
ATOM 1410 O O . PHE A 1 170 ? 3.818 -2.262 -13.697 1.00 96.88 170 PHE A O 1
ATOM 1417 N N . TRP A 1 171 ? 5.982 -2.722 -14.090 1.00 95.50 171 TRP A N 1
ATOM 1418 C CA . TRP A 1 171 ? 6.042 -3.881 -13.193 1.00 95.50 171 TRP A CA 1
ATOM 1419 C C . TRP A 1 171 ? 6.186 -3.502 -11.716 1.00 95.50 171 TRP A C 1
ATOM 1421 O O . TRP A 1 171 ? 5.684 -4.230 -10.860 1.00 95.50 171 TRP A O 1
ATOM 1431 N N . VAL A 1 172 ? 6.838 -2.369 -11.435 1.00 96.44 172 VAL A N 1
ATOM 1432 C CA . VAL A 1 172 ? 6.959 -1.801 -10.089 1.00 96.44 172 VAL A CA 1
ATOM 1433 C C . VAL A 1 172 ? 5.582 -1.256 -9.706 1.00 96.44 172 VAL A C 1
ATOM 1435 O O . VAL A 1 172 ? 5.088 -0.314 -10.328 1.00 96.44 172 VAL A O 1
ATOM 1438 N N . ASP A 1 173 ? 4.906 -1.918 -8.773 1.00 95.50 173 ASP A N 1
ATOM 1439 C CA . ASP A 1 173 ? 3.469 -1.755 -8.551 1.00 95.50 173 ASP A CA 1
ATOM 1440 C C . ASP A 1 173 ? 3.102 -0.413 -7.923 1.00 95.50 173 ASP A C 1
ATOM 1442 O O . ASP A 1 173 ? 2.100 0.176 -8.322 1.00 95.50 173 ASP A O 1
ATOM 1446 N N . ASP A 1 174 ? 3.898 0.093 -6.985 1.00 96.56 174 ASP A N 1
ATOM 1447 C CA . ASP A 1 174 ? 3.687 1.401 -6.367 1.00 96.56 174 ASP A CA 1
ATOM 1448 C C . ASP A 1 174 ? 3.899 2.541 -7.376 1.00 96.56 174 ASP A C 1
ATOM 1450 O O . ASP A 1 174 ? 3.018 3.396 -7.510 1.00 96.56 174 ASP A O 1
ATOM 1454 N N . VAL A 1 175 ? 4.962 2.496 -8.184 1.00 97.94 175 VAL A N 1
ATOM 1455 C CA . VAL A 1 175 ? 5.180 3.426 -9.309 1.00 97.94 175 VAL A CA 1
ATOM 1456 C C . VAL A 1 175 ? 4.038 3.340 -10.321 1.00 97.94 175 VAL A C 1
ATOM 1458 O O . VAL A 1 175 ? 3.526 4.367 -10.766 1.00 97.94 175 VAL A O 1
ATOM 1461 N N . TYR A 1 176 ? 3.602 2.131 -10.683 1.00 98.25 176 TYR A N 1
ATOM 1462 C CA . TYR A 1 176 ? 2.531 1.951 -11.659 1.00 98.25 176 TYR A CA 1
ATOM 1463 C C . TYR A 1 176 ? 1.191 2.463 -11.122 1.00 98.25 176 TYR A C 1
ATOM 1465 O O . TYR A 1 176 ? 0.595 3.375 -11.694 1.00 98.25 176 TYR A O 1
ATOM 1473 N N . VAL A 1 177 ? 0.715 1.896 -10.012 1.00 98.50 177 VAL A N 1
ATOM 1474 C CA . VAL A 1 177 ? -0.624 2.149 -9.469 1.00 98.50 177 VAL A CA 1
ATOM 1475 C C . VAL A 1 177 ? -0.732 3.547 -8.890 1.00 98.50 177 VAL A C 1
ATOM 1477 O O . VAL A 1 177 ? -1.713 4.230 -9.171 1.00 98.50 177 VAL A O 1
ATOM 1480 N N . THR A 1 178 ? 0.235 3.968 -8.075 1.00 98.56 178 THR A N 1
ATOM 1481 C CA . THR A 1 178 ? 0.144 5.243 -7.355 1.00 98.56 178 THR A CA 1
ATOM 1482 C C . THR A 1 178 ? 0.846 6.382 -8.071 1.00 98.56 178 THR A C 1
ATOM 1484 O O . THR A 1 178 ? 0.514 7.520 -7.786 1.00 98.56 178 THR A O 1
ATOM 1487 N N . GLY A 1 179 ? 1.759 6.113 -9.002 1.00 98.38 179 GLY A N 1
ATOM 1488 C CA . GLY A 1 179 ? 2.337 7.130 -9.877 1.00 98.38 179 GLY A CA 1
ATOM 1489 C C . GLY A 1 179 ? 1.570 7.214 -11.186 1.00 98.38 179 GLY A C 1
ATOM 1490 O O . GLY A 1 179 ? 0.620 7.983 -11.316 1.00 98.38 179 GLY A O 1
ATOM 1491 N N . MET A 1 180 ? 1.935 6.365 -12.145 1.00 98.38 180 MET A N 1
ATOM 1492 C CA . MET A 1 180 ? 1.479 6.452 -13.536 1.00 98.38 180 MET A CA 1
ATOM 1493 C C . MET A 1 180 ? -0.053 6.505 -13.672 1.00 98.38 180 MET A C 1
ATOM 1495 O O . MET A 1 180 ? -0.581 7.352 -14.392 1.00 98.38 180 MET A O 1
ATOM 1499 N N . LEU A 1 181 ? -0.798 5.631 -12.979 1.00 98.69 181 LEU A N 1
ATOM 1500 C CA . LEU A 1 181 ? -2.265 5.599 -13.088 1.00 98.69 181 LEU A CA 1
ATOM 1501 C C . LEU A 1 181 ? -2.949 6.784 -12.385 1.00 98.69 181 LEU A C 1
ATOM 1503 O O . LEU A 1 181 ? -3.925 7.322 -12.909 1.00 98.69 181 LEU A O 1
ATOM 1507 N N . VAL A 1 182 ? -2.469 7.193 -11.207 1.00 98.69 182 VAL A N 1
ATOM 1508 C CA . VAL A 1 182 ? -3.021 8.337 -10.451 1.00 98.69 182 VAL A CA 1
ATOM 1509 C C . VAL A 1 182 ? -2.728 9.654 -11.172 1.00 98.69 182 VAL A C 1
ATOM 1511 O O . VAL A 1 182 ? -3.640 10.470 -11.333 1.00 98.69 182 VAL A O 1
ATOM 1514 N N . ASN A 1 183 ? -1.507 9.820 -11.689 1.00 98.44 183 ASN A N 1
ATOM 1515 C CA . ASN A 1 183 ? -1.100 10.985 -12.475 1.00 98.44 183 ASN A CA 1
ATOM 1516 C C . ASN A 1 183 ? -1.909 11.081 -13.774 1.00 98.44 183 ASN A C 1
ATOM 1518 O O . ASN A 1 183 ? -2.442 12.144 -14.086 1.00 98.44 183 ASN A O 1
ATOM 1522 N N . ALA A 1 184 ? -2.126 9.961 -14.475 1.00 98.56 184 ALA A N 1
ATOM 1523 C CA . ALA A 1 184 ? -2.980 9.918 -15.667 1.00 98.56 184 ALA A CA 1
ATOM 1524 C C . ALA A 1 184 ? -4.458 10.269 -15.386 1.00 98.56 184 ALA A C 1
ATOM 1526 O O . ALA A 1 184 ? -5.187 10.669 -16.295 1.00 98.56 184 ALA A O 1
ATOM 1527 N N . LEU A 1 185 ? -4.922 10.137 -14.137 1.00 98.50 185 LEU A N 1
ATOM 1528 C CA . LEU A 1 185 ? -6.248 10.589 -13.698 1.00 98.50 185 LEU A CA 1
ATOM 1529 C C . LEU A 1 185 ? -6.282 12.070 -13.282 1.00 98.50 185 LEU A C 1
ATOM 1531 O O . LEU A 1 185 ? -7.369 12.578 -12.986 1.00 98.50 185 LEU A O 1
ATOM 1535 N N . GLY A 1 186 ? -5.132 12.749 -13.227 1.00 98.19 186 GLY A N 1
ATOM 1536 C CA . GLY A 1 186 ? -5.001 14.121 -12.733 1.00 98.19 186 GLY A CA 1
ATOM 1537 C C . GLY A 1 186 ? -5.321 14.261 -11.241 1.00 98.19 186 GLY A C 1
ATOM 1538 O O . GLY A 1 186 ? -5.816 15.304 -10.811 1.00 98.19 186 GLY A O 1
ATOM 1539 N N . ILE A 1 187 ? -5.124 13.198 -10.457 1.00 98.38 187 ILE A N 1
ATOM 1540 C CA . ILE A 1 187 ? -5.395 13.184 -9.015 1.00 98.38 187 ILE A CA 1
ATOM 1541 C C . ILE A 1 187 ? -4.117 13.566 -8.268 1.00 98.38 187 ILE A C 1
ATOM 1543 O O . ILE A 1 187 ? -3.051 13.038 -8.560 1.00 98.38 187 ILE A O 1
ATOM 1547 N N . LYS A 1 188 ? -4.228 14.473 -7.291 1.00 97.44 188 LYS A N 1
ATOM 1548 C CA . LYS A 1 188 ? -3.100 14.883 -6.446 1.00 97.44 188 LYS A CA 1
ATOM 1549 C C . LYS A 1 188 ? -2.917 13.934 -5.264 1.00 97.44 188 LYS A C 1
ATOM 1551 O O . LYS A 1 188 ? -3.896 13.536 -4.629 1.00 97.44 188 LYS A O 1
ATOM 1556 N N . HIS A 1 189 ? -1.666 13.654 -4.923 1.00 98.38 189 HIS A N 1
ATOM 1557 C CA . HIS A 1 189 ? -1.305 12.894 -3.732 1.00 98.38 189 HIS A CA 1
ATOM 1558 C C . HIS A 1 189 ? -1.497 13.721 -2.468 1.00 98.38 189 HIS A C 1
ATOM 1560 O O . HIS A 1 189 ? -1.011 14.846 -2.371 1.00 98.38 189 HIS A O 1
ATOM 1566 N N . THR A 1 190 ? -2.200 13.163 -1.482 1.00 97.88 190 THR A N 1
ATOM 1567 C CA . THR A 1 190 ? -2.295 13.780 -0.156 1.00 97.88 190 THR A CA 1
ATOM 1568 C C . THR A 1 190 ? -1.156 13.262 0.710 1.00 97.88 190 THR A C 1
ATOM 1570 O O . THR A 1 190 ? -1.022 12.054 0.916 1.00 97.88 190 THR A O 1
ATOM 1573 N N . ASN A 1 191 ? -0.341 14.183 1.221 1.00 96.31 191 ASN A N 1
ATOM 1574 C CA . ASN A 1 191 ? 0.824 13.860 2.034 1.00 96.31 191 ASN A CA 1
ATOM 1575 C C . ASN A 1 191 ? 0.424 13.274 3.396 1.00 96.31 191 ASN A C 1
ATOM 1577 O O . ASN A 1 191 ? -0.435 13.819 4.095 1.00 96.31 191 ASN A O 1
ATOM 1581 N N . TYR A 1 192 ? 1.084 12.184 3.782 1.00 95.12 192 TYR A N 1
ATOM 1582 C CA . TYR A 1 192 ? 0.976 11.571 5.101 1.00 95.12 192 TYR A CA 1
ATOM 1583 C C . TYR A 1 192 ? 2.339 11.166 5.670 1.00 95.12 192 TYR A C 1
ATOM 1585 O O . TYR A 1 192 ? 2.416 10.288 6.524 1.00 95.12 192 TYR A O 1
ATOM 1593 N N . ASP A 1 193 ? 3.418 11.816 5.232 1.00 92.75 193 ASP A N 1
ATOM 1594 C CA . ASP A 1 193 ? 4.807 11.432 5.522 1.00 92.75 193 ASP A CA 1
ATOM 1595 C C . ASP A 1 193 ? 5.084 11.327 7.019 1.00 92.75 193 ASP A C 1
ATOM 1597 O O . ASP A 1 193 ? 5.716 10.383 7.484 1.00 92.75 193 ASP A O 1
ATOM 1601 N N . SER A 1 194 ? 4.534 12.263 7.797 1.00 90.12 194 SER A N 1
ATOM 1602 C CA . SER A 1 194 ? 4.700 12.310 9.256 1.00 90.12 194 SER A CA 1
ATOM 1603 C C . SER A 1 194 ? 4.163 11.080 10.004 1.00 90.12 194 SER A C 1
ATOM 1605 O O . SER A 1 194 ? 4.460 10.914 11.188 1.00 90.12 194 SER A O 1
ATOM 1607 N N . ALA A 1 195 ? 3.372 10.232 9.339 1.00 91.38 195 ALA A N 1
ATOM 1608 C CA . ALA A 1 195 ? 2.860 8.992 9.904 1.00 91.38 195 ALA A CA 1
ATOM 1609 C C . ALA A 1 195 ? 3.741 7.767 9.625 1.00 91.38 195 ALA A C 1
ATOM 1611 O O . ALA A 1 195 ? 3.438 6.702 10.165 1.00 91.38 195 ALA A O 1
ATOM 1612 N N . TYR A 1 196 ? 4.796 7.900 8.815 1.00 91.69 196 TYR A N 1
ATOM 1613 C CA . TYR A 1 196 ? 5.651 6.794 8.392 1.00 91.69 196 TYR A CA 1
ATOM 1614 C C . TYR A 1 196 ? 6.972 6.782 9.151 1.00 91.69 196 TYR A C 1
ATOM 1616 O O . TYR A 1 196 ? 7.544 7.822 9.480 1.00 91.69 196 TYR A O 1
ATOM 1624 N N . ILE A 1 197 ? 7.492 5.577 9.359 1.00 88.62 197 ILE A N 1
ATOM 1625 C CA . ILE A 1 197 ? 8.884 5.346 9.722 1.00 88.62 197 ILE A CA 1
ATOM 1626 C C . ILE A 1 197 ? 9.447 4.176 8.912 1.00 88.62 197 ILE A C 1
ATOM 1628 O O . ILE A 1 197 ? 8.895 3.078 8.920 1.00 88.62 197 ILE A O 1
ATOM 1632 N N . PHE A 1 198 ? 10.548 4.424 8.198 1.00 83.69 198 PHE A N 1
ATOM 1633 C CA . PHE A 1 198 ? 11.134 3.485 7.227 1.00 83.69 198 PHE A CA 1
ATOM 1634 C C . PHE A 1 198 ? 12.201 2.547 7.802 1.00 83.69 198 PHE A C 1
ATOM 1636 O O . PHE A 1 198 ? 12.750 1.715 7.081 1.00 83.69 198 PHE A O 1
ATOM 1643 N N . GLY A 1 199 ? 12.461 2.642 9.102 1.00 72.19 199 GLY A N 1
ATOM 1644 C CA . GLY A 1 199 ? 13.348 1.742 9.822 1.00 72.19 199 GLY A CA 1
ATOM 1645 C C . GLY A 1 199 ? 13.158 1.928 11.315 1.00 72.19 199 GLY A C 1
ATOM 1646 O O . GLY A 1 199 ? 13.534 2.962 11.861 1.00 72.19 199 GLY A O 1
ATOM 1647 N N . VAL A 1 200 ? 12.544 0.940 11.960 1.00 67.00 200 VAL A N 1
ATOM 1648 C CA . VAL A 1 200 ? 12.401 0.932 13.416 1.00 67.00 200 VAL A CA 1
ATOM 1649 C C . VAL A 1 200 ? 13.705 0.440 14.031 1.00 67.00 200 VAL A C 1
ATOM 1651 O O . VAL A 1 200 ? 14.197 -0.637 13.692 1.00 67.00 200 VAL A O 1
ATOM 1654 N N . SER A 1 201 ? 14.266 1.234 14.940 1.00 61.47 201 SER A N 1
ATOM 1655 C CA . SER A 1 201 ? 15.449 0.839 15.701 1.00 61.47 201 SER A CA 1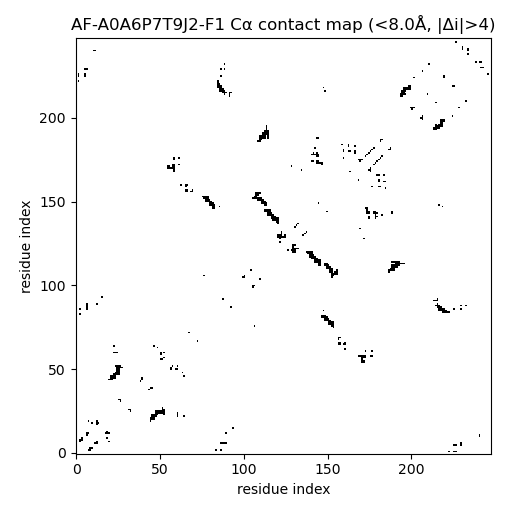
ATOM 1656 C C . SER A 1 201 ? 15.155 -0.365 16.598 1.00 61.47 201 SER A C 1
ATOM 1658 O O . SER A 1 201 ? 14.072 -0.496 17.168 1.00 61.47 201 SER A O 1
ATOM 1660 N N . ASN A 1 202 ? 16.160 -1.216 16.813 1.00 59.16 202 ASN A N 1
ATOM 1661 C CA . ASN A 1 202 ? 16.085 -2.306 17.792 1.00 59.16 202 ASN A CA 1
ATOM 1662 C C . ASN A 1 202 ? 16.003 -1.798 19.247 1.00 59.16 202 ASN A C 1
ATOM 1664 O O . ASN A 1 202 ? 15.751 -2.582 20.166 1.00 59.16 202 ASN A O 1
ATOM 1668 N N . SER A 1 203 ? 16.231 -0.501 19.477 1.00 57.94 203 SER A N 1
ATOM 1669 C CA . SER A 1 203 ? 16.195 0.119 20.798 1.00 57.94 203 SER A CA 1
ATOM 1670 C C . SER A 1 203 ? 14.764 0.406 21.262 1.00 57.94 203 SER A C 1
ATOM 1672 O O . SER A 1 203 ? 14.080 1.289 20.744 1.00 57.94 203 SER A O 1
ATOM 1674 N N . LEU A 1 204 ? 14.339 -0.269 22.336 1.00 57.28 204 LEU A N 1
ATOM 1675 C CA . LEU A 1 204 ? 13.052 -0.033 23.011 1.00 57.28 204 LEU A CA 1
ATOM 1676 C C . LEU A 1 204 ? 12.866 1.430 23.461 1.00 57.28 204 LEU A C 1
ATOM 1678 O O . LEU A 1 204 ? 11.745 1.938 23.498 1.00 57.28 204 LEU A O 1
ATOM 1682 N N . HIS A 1 205 ? 13.957 2.132 23.786 1.00 57.25 205 HIS A N 1
ATOM 1683 C CA . HIS A 1 205 ? 13.899 3.542 24.171 1.00 57.25 205 HIS A CA 1
ATOM 1684 C C . HIS A 1 205 ? 13.528 4.445 22.985 1.00 57.25 205 HIS A C 1
ATOM 1686 O O . HIS A 1 205 ? 12.743 5.383 23.145 1.00 57.25 205 HIS A O 1
ATOM 1692 N N . GLU A 1 206 ? 14.038 4.146 21.792 1.00 59.97 206 GLU A N 1
ATOM 1693 C CA . GLU A 1 206 ? 13.737 4.895 20.567 1.00 59.97 206 GLU A CA 1
ATOM 1694 C C . GLU A 1 206 ? 12.326 4.584 20.069 1.00 59.97 206 GLU A C 1
ATOM 1696 O O . GLU A 1 206 ? 11.557 5.517 19.830 1.00 59.97 206 GLU A O 1
ATOM 1701 N N . ILE A 1 207 ? 11.924 3.309 20.121 1.00 58.97 207 ILE A N 1
ATOM 1702 C CA . ILE A 1 207 ? 10.540 2.871 19.896 1.00 58.97 207 ILE A CA 1
ATOM 1703 C C . ILE A 1 207 ? 9.566 3.661 20.788 1.00 58.97 207 ILE A C 1
ATOM 1705 O O . ILE A 1 207 ? 8.554 4.177 20.317 1.00 58.97 207 ILE A O 1
ATOM 1709 N N . SER A 1 208 ? 9.880 3.853 22.074 1.00 61.72 208 SER A N 1
ATOM 1710 C CA . SER A 1 208 ? 9.016 4.622 22.985 1.00 61.72 208 SER A CA 1
ATOM 1711 C C . SER A 1 208 ? 8.873 6.107 22.603 1.00 61.72 208 SER A C 1
ATOM 1713 O O . SER A 1 208 ? 7.818 6.709 22.832 1.00 61.72 208 SER A O 1
ATOM 1715 N N . LYS A 1 209 ? 9.910 6.716 22.008 1.00 60.94 209 LYS A N 1
ATOM 1716 C CA . LYS A 1 209 ? 9.883 8.104 21.511 1.00 60.94 209 LYS A CA 1
ATOM 1717 C C . LYS A 1 209 ? 9.112 8.208 20.196 1.00 60.94 209 LYS A C 1
ATOM 1719 O O . LYS A 1 209 ? 8.353 9.158 20.015 1.00 60.94 209 LYS A O 1
ATOM 1724 N N . GLU A 1 210 ? 9.266 7.228 19.316 1.00 58.81 210 GLU A N 1
ATOM 1725 C CA . GLU A 1 210 ? 8.527 7.108 18.058 1.00 58.81 210 GLU A CA 1
ATOM 1726 C C . GLU A 1 210 ? 7.032 6.917 18.306 1.00 58.81 210 GLU A C 1
ATOM 1728 O O . GLU A 1 210 ? 6.216 7.623 17.721 1.00 58.81 210 GLU A O 1
ATOM 1733 N N . ILE A 1 211 ? 6.665 6.071 19.269 1.00 57.69 211 ILE A N 1
ATOM 1734 C CA . ILE A 1 211 ? 5.277 5.894 19.703 1.00 57.69 211 ILE A CA 1
ATOM 1735 C C . ILE A 1 211 ? 4.680 7.227 20.182 1.00 57.69 211 ILE A C 1
ATOM 1737 O O . ILE A 1 211 ? 3.509 7.496 19.938 1.00 57.69 211 ILE A O 1
ATOM 1741 N N . LYS A 1 212 ? 5.440 8.120 20.835 1.00 58.62 212 LYS A N 1
ATOM 1742 C CA . LYS A 1 212 ? 4.914 9.434 21.270 1.00 58.62 212 LYS A CA 1
ATOM 1743 C C . LYS A 1 212 ? 4.557 10.366 20.106 1.00 58.62 212 LYS A C 1
ATOM 1745 O O . LYS A 1 212 ? 3.720 11.251 20.294 1.00 58.62 212 LYS A O 1
ATOM 1750 N N . ARG A 1 213 ? 5.150 10.173 18.927 1.00 59.88 213 ARG A N 1
ATOM 1751 C CA . ARG A 1 213 ? 4.807 10.902 17.699 1.00 59.88 213 ARG A CA 1
ATOM 1752 C C . ARG A 1 213 ? 3.529 10.305 17.097 1.00 59.88 213 ARG A C 1
ATOM 1754 O O . ARG A 1 213 ? 3.177 9.167 17.377 1.00 59.88 213 ARG A O 1
ATOM 1761 N N . LYS A 1 214 ? 2.794 11.065 16.278 1.00 70.94 214 LYS A N 1
ATOM 1762 C CA . LYS A 1 214 ? 1.576 10.593 15.580 1.00 70.94 214 LYS A CA 1
ATOM 1763 C C . LYS A 1 214 ? 1.905 9.601 14.439 1.00 70.94 214 LYS A C 1
ATOM 1765 O O . LYS A 1 214 ? 1.273 9.656 13.389 1.00 70.94 214 LYS A O 1
ATOM 1770 N N . ILE A 1 215 ? 2.898 8.736 14.643 1.00 84.81 215 ILE A N 1
ATOM 1771 C CA . ILE A 1 215 ? 3.299 7.685 13.709 1.00 84.81 215 ILE A CA 1
ATOM 1772 C C . ILE A 1 215 ? 2.202 6.626 13.703 1.00 84.81 215 ILE A C 1
ATOM 1774 O O . ILE A 1 215 ? 1.570 6.366 14.728 1.00 84.81 215 ILE A O 1
ATOM 1778 N N . ALA A 1 216 ? 1.941 6.067 12.528 1.00 90.25 216 ALA A N 1
ATOM 1779 C CA . ALA A 1 216 ? 0.936 5.034 12.359 1.00 90.25 216 ALA A CA 1
ATOM 1780 C C . ALA A 1 216 ? 1.400 3.867 11.481 1.00 90.25 216 ALA A C 1
ATOM 1782 O O . ALA A 1 216 ? 0.761 2.819 11.486 1.00 90.25 216 ALA A O 1
ATOM 1783 N N . ILE A 1 217 ? 2.481 4.039 10.720 1.00 93.81 217 ILE A N 1
ATOM 1784 C CA . ILE A 1 217 ? 2.935 3.085 9.713 1.00 93.81 217 ILE A CA 1
ATOM 1785 C C . ILE A 1 217 ? 4.427 2.868 9.922 1.00 93.81 217 ILE A C 1
ATOM 1787 O O . ILE A 1 217 ? 5.227 3.793 9.794 1.00 93.81 217 ILE A O 1
ATOM 1791 N N . TYR A 1 218 ? 4.787 1.641 10.273 1.00 92.00 218 TYR A N 1
ATOM 1792 C CA . TYR A 1 218 ? 6.135 1.275 10.673 1.00 92.00 218 TYR A CA 1
ATOM 1793 C C . TYR A 1 218 ? 6.658 0.201 9.732 1.00 92.00 218 TYR A C 1
ATOM 1795 O O . TYR A 1 218 ? 6.046 -0.858 9.620 1.00 92.00 218 TYR A O 1
ATOM 1803 N N . HIS A 1 219 ? 7.793 0.445 9.088 1.00 90.62 219 HIS A N 1
ATOM 1804 C CA . HIS A 1 219 ? 8.511 -0.595 8.365 1.00 90.62 219 HIS A CA 1
ATOM 1805 C C . HIS A 1 219 ? 9.301 -1.450 9.358 1.00 90.62 219 HIS A C 1
ATOM 1807 O O . HIS A 1 219 ? 10.190 -0.966 10.066 1.00 90.62 219 HIS A O 1
ATOM 1813 N N . VAL A 1 220 ? 8.919 -2.721 9.447 1.00 89.31 220 VAL A N 1
ATOM 1814 C CA . VAL A 1 220 ? 9.360 -3.672 10.461 1.00 89.31 220 VAL A CA 1
ATOM 1815 C C . VAL A 1 220 ? 9.766 -4.990 9.787 1.00 89.31 220 VAL A C 1
ATOM 1817 O O . VAL A 1 220 ? 8.990 -5.947 9.765 1.00 89.31 220 VAL A O 1
ATOM 1820 N N . PRO A 1 221 ? 11.009 -5.085 9.280 1.00 81.69 221 PRO A N 1
ATOM 1821 C CA . PRO A 1 221 ? 11.455 -6.240 8.499 1.00 81.69 221 PRO A CA 1
ATOM 1822 C C . PRO A 1 221 ? 11.593 -7.531 9.324 1.00 81.69 221 PRO A C 1
ATOM 1824 O O . PRO A 1 221 ? 11.735 -8.613 8.762 1.00 81.69 221 PRO A O 1
ATOM 1827 N N . GLN A 1 222 ? 11.573 -7.440 10.659 1.00 87.31 222 GLN A N 1
ATOM 1828 C CA . GLN A 1 222 ? 11.694 -8.588 11.560 1.00 87.31 222 GLN A CA 1
ATOM 1829 C C . GLN A 1 222 ? 10.402 -8.811 12.343 1.00 87.31 222 GLN A C 1
ATOM 1831 O O . GLN A 1 222 ? 9.885 -7.915 13.016 1.00 87.31 222 GLN A O 1
ATOM 1836 N N . THR A 1 223 ? 9.914 -10.047 12.320 1.00 89.00 223 THR A N 1
ATOM 1837 C CA . THR A 1 223 ? 8.654 -10.431 12.969 1.00 89.00 223 THR A CA 1
ATOM 1838 C C . THR A 1 223 ? 8.688 -10.198 14.488 1.00 89.00 223 THR A C 1
ATOM 1840 O O . THR A 1 223 ? 7.693 -9.782 15.082 1.00 89.00 223 THR A O 1
ATOM 1843 N N . GLU A 1 224 ? 9.836 -10.393 15.135 1.00 89.31 224 GLU A N 1
ATOM 1844 C CA . GLU A 1 224 ? 10.030 -10.167 16.569 1.00 89.31 224 GLU A CA 1
ATOM 1845 C C . GLU A 1 224 ? 9.826 -8.696 16.941 1.00 89.31 224 GLU A C 1
ATOM 1847 O O . GLU A 1 224 ? 9.227 -8.389 17.976 1.00 89.31 224 GLU A O 1
ATOM 1852 N N . ILE A 1 225 ? 10.298 -7.779 16.091 1.00 86.12 225 ILE A N 1
ATOM 1853 C CA . ILE A 1 225 ? 10.113 -6.339 16.282 1.00 86.12 225 ILE A CA 1
ATOM 1854 C C . ILE A 1 225 ? 8.630 -5.992 16.120 1.00 86.12 225 ILE A C 1
ATOM 1856 O O . ILE A 1 225 ? 8.104 -5.231 16.931 1.00 86.12 225 ILE A O 1
ATOM 1860 N N . MET A 1 226 ? 7.927 -6.609 15.160 1.00 89.88 226 MET A N 1
ATOM 1861 C CA . MET A 1 226 ? 6.488 -6.395 14.955 1.00 89.88 226 MET A CA 1
ATOM 1862 C C . MET A 1 226 ? 5.698 -6.755 16.219 1.00 89.88 226 MET A C 1
ATOM 1864 O O . MET A 1 226 ? 4.869 -5.968 16.674 1.00 89.88 226 MET A O 1
ATOM 1868 N N . TYR A 1 227 ? 5.994 -7.898 16.845 1.00 91.06 227 TYR A N 1
ATOM 1869 C CA . TYR A 1 227 ? 5.351 -8.280 18.106 1.00 91.06 227 TYR A CA 1
ATOM 1870 C C . TYR A 1 227 ? 5.687 -7.336 19.262 1.00 91.06 227 TYR A C 1
ATOM 1872 O O . TYR A 1 227 ? 4.787 -6.952 20.012 1.00 91.06 227 TYR A O 1
ATOM 1880 N N . LYS A 1 228 ? 6.962 -6.960 19.425 1.00 87.56 228 LYS A N 1
ATOM 1881 C CA . LYS A 1 228 ? 7.392 -6.036 20.490 1.00 87.56 228 LYS A CA 1
ATOM 1882 C C . LYS A 1 228 ? 6.677 -4.692 20.366 1.00 87.56 228 LYS A C 1
ATOM 1884 O O . LYS A 1 228 ? 6.027 -4.256 21.314 1.00 87.56 228 LYS A O 1
ATOM 1889 N N . LEU A 1 229 ? 6.725 -4.098 19.176 1.00 86.62 229 LEU A N 1
ATOM 1890 C CA . LEU A 1 229 ? 6.103 -2.814 18.883 1.00 86.62 229 LEU A CA 1
ATOM 1891 C C . LEU A 1 229 ? 4.580 -2.871 19.060 1.00 86.62 229 LEU A C 1
ATOM 1893 O O . LEU A 1 229 ? 4.001 -1.994 19.701 1.00 86.62 229 LEU A O 1
ATOM 1897 N N . TRP A 1 230 ? 3.928 -3.931 18.570 1.00 90.12 230 TRP A N 1
ATOM 1898 C CA . TRP A 1 230 ? 2.487 -4.116 18.741 1.00 90.12 230 TRP A CA 1
ATOM 1899 C C . TRP A 1 230 ? 2.070 -4.189 20.213 1.00 90.12 230 TRP A C 1
ATOM 1901 O O . TRP A 1 230 ? 1.102 -3.545 20.622 1.00 90.12 230 TRP A O 1
ATOM 1911 N N . ASN A 1 231 ? 2.808 -4.949 21.026 1.00 88.19 231 ASN A N 1
ATOM 1912 C CA . ASN A 1 231 ? 2.516 -5.081 22.450 1.00 88.19 231 ASN A CA 1
ATOM 1913 C C . ASN A 1 231 ? 2.612 -3.732 23.174 1.00 88.19 231 ASN A C 1
ATOM 1915 O O . ASN A 1 231 ? 1.777 -3.435 24.030 1.00 88.19 231 ASN A O 1
ATOM 1919 N N . ASP A 1 232 ? 3.592 -2.902 22.825 1.00 83.50 232 ASP A N 1
ATOM 1920 C CA . ASP A 1 232 ? 3.767 -1.590 23.446 1.00 83.50 232 ASP A CA 1
ATOM 1921 C C . ASP A 1 232 ? 2.709 -0.575 22.984 1.00 83.50 232 ASP A C 1
ATOM 1923 O O . ASP A 1 232 ? 2.158 0.156 23.815 1.00 83.50 232 ASP A O 1
ATOM 1927 N N . LEU A 1 233 ? 2.326 -0.597 21.703 1.00 83.19 233 LEU A N 1
ATOM 1928 C CA . LEU A 1 233 ? 1.193 0.183 21.189 1.00 83.19 233 LEU A CA 1
ATOM 1929 C C . LEU A 1 233 ? -0.121 -0.201 21.884 1.00 83.19 233 LEU A C 1
ATOM 1931 O O . LEU A 1 233 ? -0.872 0.674 22.327 1.00 83.19 233 LEU A O 1
ATOM 1935 N N . ASN A 1 234 ? -0.387 -1.502 22.043 1.00 81.38 234 ASN A N 1
ATOM 1936 C CA . ASN A 1 234 ? -1.625 -1.971 22.661 1.00 81.38 234 ASN A CA 1
ATOM 1937 C C . ASN A 1 234 ? -1.707 -1.624 24.161 1.00 81.38 234 ASN A C 1
ATOM 1939 O O . ASN A 1 234 ? -2.782 -1.252 24.638 1.00 81.38 234 ASN A O 1
ATOM 1943 N N . LYS A 1 235 ? -0.584 -1.676 24.900 1.00 77.69 235 LYS A N 1
ATOM 1944 C CA . LYS A 1 235 ? -0.523 -1.225 26.306 1.00 77.69 235 LYS A CA 1
ATOM 1945 C C . LYS A 1 235 ? -0.895 0.250 26.445 1.00 77.69 235 LYS A C 1
ATOM 1947 O O . LYS A 1 235 ? -1.680 0.598 27.320 1.00 77.69 235 LYS A O 1
ATOM 1952 N N . ARG A 1 236 ? -0.359 1.118 25.578 1.00 67.56 236 ARG A N 1
ATOM 1953 C CA . ARG A 1 236 ? -0.588 2.571 25.650 1.00 67.56 236 ARG A CA 1
ATOM 1954 C C . ARG A 1 236 ? -2.061 2.947 25.516 1.00 67.56 236 ARG A C 1
ATOM 1956 O O . ARG A 1 236 ? -2.498 3.923 26.117 1.00 67.56 236 ARG A O 1
ATOM 1963 N N . MET A 1 237 ? -2.821 2.205 24.717 1.00 63.50 237 MET A N 1
ATOM 1964 C CA . MET A 1 237 ? -4.213 2.549 24.424 1.00 63.50 237 MET A CA 1
ATOM 1965 C C . MET A 1 237 ? -5.231 1.958 25.399 1.00 63.50 237 MET A C 1
ATOM 1967 O O . MET A 1 237 ? -6.428 2.046 25.133 1.00 63.50 237 MET A O 1
ATOM 1971 N N . ASN A 1 238 ? -4.786 1.378 26.527 1.00 56.19 238 ASN A N 1
ATOM 1972 C CA . ASN A 1 238 ? -5.652 0.739 27.529 1.00 56.19 238 ASN A CA 1
ATOM 1973 C C . ASN A 1 238 ? -6.689 -0.210 26.896 1.00 56.19 238 ASN A C 1
ATOM 1975 O O . ASN A 1 238 ? -7.801 -0.372 27.398 1.00 56.19 238 ASN A O 1
ATOM 1979 N N . HIS A 1 239 ? -6.349 -0.838 25.766 1.00 54.78 239 HIS A N 1
ATOM 1980 C CA . HIS A 1 239 ? -7.224 -1.791 25.103 1.00 54.78 239 HIS A CA 1
ATOM 1981 C C . HIS A 1 239 ? -6.928 -3.193 25.653 1.00 54.78 239 HIS A C 1
ATOM 1983 O O . HIS A 1 239 ? -5.863 -3.744 25.361 1.00 54.78 239 HIS A O 1
ATOM 1989 N N . PRO A 1 240 ? -7.857 -3.825 26.403 1.00 44.47 240 PRO A N 1
ATOM 1990 C CA . PRO A 1 240 ? -7.583 -5.068 27.138 1.00 44.47 240 PRO A CA 1
ATOM 1991 C C . PRO A 1 240 ? -7.366 -6.320 26.265 1.00 44.47 240 PRO A C 1
ATOM 1993 O O . PRO A 1 240 ? -7.451 -7.433 26.770 1.00 44.47 240 PRO A O 1
ATOM 1996 N N . ILE A 1 241 ? -7.168 -6.191 24.946 1.00 48.75 241 ILE A N 1
ATOM 1997 C CA . ILE A 1 241 ? -7.326 -7.319 24.010 1.00 48.75 241 ILE A CA 1
ATOM 1998 C C . ILE A 1 241 ? -6.021 -8.052 23.671 1.00 48.75 241 ILE A C 1
ATOM 2000 O O . ILE A 1 241 ? -6.090 -9.215 23.281 1.00 48.75 241 ILE A O 1
ATOM 2004 N N . ALA A 1 242 ? -4.835 -7.480 23.879 1.00 46.00 242 ALA A N 1
ATOM 2005 C CA . ALA A 1 242 ? -3.589 -8.165 23.528 1.00 46.00 242 ALA A CA 1
ATOM 2006 C C . ALA A 1 242 ? -2.553 -8.116 24.656 1.00 46.00 242 ALA A C 1
ATOM 2008 O O . ALA A 1 242 ? -1.580 -7.372 24.615 1.00 46.00 242 ALA A O 1
ATOM 2009 N N . THR A 1 243 ? -2.748 -8.965 25.659 1.00 42.88 243 THR A N 1
ATOM 2010 C CA . THR A 1 243 ? -1.657 -9.512 26.476 1.00 42.88 243 THR A CA 1
ATOM 2011 C C . THR A 1 243 ? -1.688 -11.030 26.364 1.00 42.88 243 THR A C 1
ATOM 2013 O O . THR A 1 243 ? -1.899 -11.754 27.331 1.00 42.88 243 THR A O 1
ATOM 2016 N N . ARG A 1 244 ? -1.450 -11.557 25.157 1.00 45.38 244 ARG A N 1
ATOM 2017 C CA . ARG A 1 244 ? -0.815 -12.875 25.085 1.00 45.38 244 ARG A CA 1
ATOM 2018 C C . ARG A 1 244 ? 0.672 -12.638 25.292 1.00 45.38 244 ARG A C 1
ATOM 2020 O O . ARG A 1 244 ? 1.283 -11.899 24.529 1.00 45.38 244 ARG A O 1
ATOM 2027 N N . LYS A 1 245 ? 1.239 -13.250 26.337 1.00 44.50 245 LYS A N 1
ATOM 2028 C CA . LYS A 1 245 ? 2.686 -13.455 26.474 1.00 44.50 245 LYS A CA 1
ATOM 2029 C C . LYS A 1 245 ? 3.154 -14.282 25.271 1.00 44.50 245 LYS A C 1
ATOM 2031 O O . LYS A 1 245 ? 3.227 -15.502 25.344 1.00 44.50 245 LYS A O 1
ATOM 2036 N N . VAL A 1 246 ? 3.383 -13.623 24.141 1.00 42.72 246 VAL A N 1
ATOM 2037 C CA . VAL A 1 246 ? 4.081 -14.195 22.993 1.00 42.72 246 VAL A CA 1
ATOM 2038 C C . VAL A 1 246 ? 5.542 -13.887 23.250 1.00 42.72 246 VAL A C 1
ATOM 2040 O O . VAL A 1 246 ? 5.988 -12.794 22.930 1.00 42.72 246 VAL A O 1
ATOM 2043 N N . LEU A 1 247 ? 6.180 -14.775 24.011 1.00 35.41 247 LEU A N 1
ATOM 2044 C CA . LEU A 1 247 ? 7.618 -15.024 24.154 1.00 35.41 247 LEU A CA 1
ATOM 2045 C C . LEU A 1 247 ? 7.775 -15.909 25.404 1.00 35.41 247 LEU A C 1
ATOM 2047 O O . LEU A 1 247 ? 7.883 -15.426 26.535 1.00 35.41 247 LEU A O 1
ATOM 2051 N N . LYS A 1 248 ? 7.692 -17.218 25.183 1.00 33.03 248 LYS A N 1
ATOM 2052 C CA . LYS A 1 248 ? 8.498 -18.214 25.883 1.00 33.03 248 LYS A CA 1
ATOM 2053 C C . LYS A 1 248 ? 9.204 -19.015 24.807 1.00 33.03 248 LYS A C 1
ATOM 2055 O O . LYS A 1 248 ? 8.525 -19.282 23.789 1.00 33.03 248 LYS A O 1
#

Solvent-accessible surface area (backbone atoms only — not comparable to full-atom values): 14266 Å² total; per-residue (Å²): 112,66,53,57,75,46,64,55,16,70,73,63,27,52,80,71,76,52,82,76,73,47,76,45,49,40,68,103,40,70,70,59,52,53,52,49,50,57,49,32,75,72,67,74,37,62,49,74,46,99,43,68,66,42,78,76,37,38,28,58,54,52,53,48,52,31,52,50,44,59,73,73,56,89,87,62,78,61,45,75,53,63,47,94,42,47,43,50,42,56,66,55,48,51,55,50,51,62,62,41,59,78,40,72,68,52,58,45,75,26,38,42,20,34,71,44,68,68,49,70,56,42,70,51,84,86,43,96,68,44,52,50,59,87,82,47,74,60,68,42,47,68,59,21,36,46,66,62,36,40,34,31,12,63,59,38,36,56,50,46,59,60,46,48,79,78,46,84,88,48,37,57,35,34,53,28,57,47,9,56,37,31,54,74,68,72,46,69,81,38,80,40,49,80,25,55,41,89,65,69,66,94,45,69,71,56,48,57,54,50,64,74,42,80,49,27,40,36,36,34,88,44,69,70,56,44,54,54,52,44,46,53,55,38,60,74,67,74,50,93,81,65,81,72,85,85,78,128

Sequence (248 aa):
MAIRQTWGDKKVLGKFKTKLLFVMGVVNNRHVMDMVKVESARYNDILQTEFNDTYRNLNSKAMTALRWIATNCHNISYIMKTDDDILIDIFQVVKHLRYLQQYEYARKKFILCNVWEGMPVLRNKESKWYVSPEEYPNKTFEVYCSGSAYILSPDMPVRLLKISLKVPRFWVDDVYVTGMLVNALGIKHTNYDSAYIFGVSNSLHEISKEIKRKIAIYHVPQTEIMYKLWNDLNKRMNHPIATRKVLK

InterPro domains:
  IPR002659 Glycosyl transferase, family 31 [PF01762] (2-191)
  IPR002659 Glycosyl transferase, family 31 [PTHR11214] (1-201)

Nearest PDB structures (foldseek):
  7jhm-assembly2_B  TM=8.616E-01  e=4.324E-18  Homo sapiens
  8tjc-assembly1_C  TM=8.654E-01  e=7.893E-17  Homo sapiens
  6wmn-assembly1_B  TM=8.524E-01  e=3.638E-17  Homo sapiens
  7jho-assembly2_B  TM=8.398E-01  e=3.197E-17  Homo sapiens
  8tic-assembly1_A  TM=8.398E-01  e=4.710E-17  Homo sapiens

Organism: NCBI:txid2607531

Secondary structure (DSSP, 8-state):
-HHHHTTT-HHHHHTTT----EEEEE-S-HHHHHHHHHHHHHH--EEEEEEE-SGGGHHHHHHHHHHHHHHH-SS-S-EEEE-TTEEE-HHHHHHHHHHHTTSGGGTSS-EEEEEE-SPBPP--TTSTT---TTT--SSBPPSEEEEEEEEE-TTHHHHHHHHHTTS---SSHHIIIIIIHHHHTTPPPEE-GGGEES---S-HHHHHHHHHTT--EEE--SHHHHHHHHHHHHHHTT-TT-------

pLDDT: mean 89.99, std 13.53, range [33.03, 98.75]

Radius of gyration: 18.52 Å; Cα contacts (8 Å, |Δi|>4): 358; chains: 1; bounding box: 42×45×50 Å

Foldseek 3Di:
DLCCQFCQPPVNCVVLVHAAAAFFEDEPDVVVVVVVVVVCVVPVRYDYDHDYGDLQAVQVRVLSVLVCLLVPPDDDFKDKDADPQKAFPVVLVSVVLVVCVVDPQSQPLAKEAAKDAFAAQDCPPPDPSHDDCVLPVDRGQHIWHDRRMMMDHSCLSVQLNVQPVVFDDGRNNRSNRGNRSSVSVVRDYDHDNQQEDQDDDPDPVVLVVNLVGSHGMYRHNDSVVSVVSRVVSCVVVPPPPDDDPPDD